Protein AF-A0A2G9RPP9-F1 (afdb_monomer)

Solvent-accessible surface area (backbone atoms only — not comparable to full-atom values): 13975 Å² total; per-residue (Å²): 143,86,82,83,81,74,68,82,77,69,79,74,53,67,64,57,58,38,54,52,50,48,55,51,48,52,46,37,65,75,67,43,92,86,51,67,52,74,66,56,57,47,54,47,50,52,40,49,52,51,48,48,50,53,70,72,64,44,96,54,86,59,94,67,88,70,58,70,68,59,55,48,53,52,52,54,48,52,53,48,52,45,52,54,48,53,56,52,64,70,54,57,93,82,59,55,71,67,58,52,52,56,49,66,78,47,66,71,66,86,25,70,67,61,54,48,52,51,52,52,52,47,55,67,68,61,38,55,72,56,50,51,56,47,48,43,72,71,35,68,70,54,35,54,54,52,49,51,54,52,24,50,50,26,49,74,69,66,39,43,72,61,17,48,52,48,47,52,54,52,52,53,48,52,66,73,45,51,81,71,47,69,82,41,68,77,62,40,53,56,53,50,52,52,50,55,51,49,51,54,52,44,48,54,40,40,68,79,48,83,67,96,69,61,66,72,59,51,50,55,44,44,75,76,40,37,70,58,44,54,37,61,74,66,67,64,76,130

Nearest PDB structures (foldseek):
  8rg0-assembly1_5  TM=5.282E-01  e=1.589E-22  Homo sapiens
  1yxr-assembly1_A  TM=6.426E-01  e=2.373E+00  Homo sapiens
  4apo-assembly2_B  TM=6.591E-01  e=4.573E+00  Homo sapiens

InterPro domains:
  IPR019382 Translation initiation factor 3 complex subunit L [PF10255] (40-134)
  IPR019382 Translation initiation factor 3 complex subunit L [PTHR13242] (9-134)

pLDDT: mean 70.63, std 13.52, range [33.12, 87.69]

Radius of gyration: 29.46 Å; Cα contacts (8 Å, |Δi|>4): 114; chains: 1; bounding box: 76×68×64 Å

Sequence (238 aa):
MTNMVYLPALCNDAVFLILYKELYFRHIYAKVSGGPTLEQRFESYYNYCNLFNYILNADGPAPLELPNQWLWDIIDEFIYQFQSFSQYRCKTAKKSEEEIEFLRTNPKIWNVHSVLNVLHSLVDKSNINRQLESMYSRVPECQVTTYYYVGFAYLMMRRYQDAIRVFANILLYIQRTKSMFQRTTYKYEMINKQNEQMHGLLAIALTMYPMRIDESIHTQLREKYGDKMLRMQKGKRE

Secondary structure (DSSP, 8-state):
--SSSSGGGSTT-HHHHHHHHHHHHHHHHHH-TT---HHHHHHHHHHHHHHHHHHHS-SSS-S----HHHHHHHHHHHHHHHHHHHHHHH-GGG--HHHHHHHHH-TTTT-HHHHHHHHHHHHHHHTHHHHHHHHHHH-HHHHHHHHHHHHHHHHHTT-HHHHHHHHHHHHHHHHHHHHHHTT-HHHHHHHHHHHHHHHHHHHHHHHHS-----HHHHHHHHHHHHHHHHHHHTT---

Mean predicted aligned error: 17.77 Å

Structure (mmCIF, N/CA/C/O backbone):
data_AF-A0A2G9RPP9-F1
#
_entry.id   AF-A0A2G9RPP9-F1
#
loop_
_atom_site.group_PDB
_atom_site.id
_atom_site.type_symbol
_atom_site.label_atom_id
_atom_site.label_alt_id
_atom_site.label_comp_id
_atom_site.label_asym_id
_atom_site.label_entity_id
_atom_site.label_seq_id
_atom_site.pdbx_PDB_ins_code
_atom_site.Cartn_x
_atom_site.Cartn_y
_atom_site.Cartn_z
_atom_site.occupancy
_atom_site.B_iso_or_equiv
_atom_site.auth_seq_id
_atom_site.auth_comp_id
_atom_site.auth_asym_id
_atom_site.auth_atom_id
_atom_site.pdbx_PDB_model_num
ATOM 1 N N . MET A 1 1 ? -13.203 43.225 6.953 1.00 37.22 1 MET A N 1
ATOM 2 C CA . MET A 1 1 ? -14.586 42.896 6.551 1.00 37.22 1 MET A CA 1
ATOM 3 C C . MET A 1 1 ? -14.552 42.370 5.112 1.00 37.22 1 MET A C 1
ATOM 5 O O . MET A 1 1 ? -15.075 43.016 4.220 1.00 37.22 1 MET A O 1
ATOM 9 N N . THR A 1 2 ? -13.861 41.242 4.868 1.00 36.66 2 THR A N 1
ATOM 10 C CA . THR A 1 2 ? -13.609 40.767 3.485 1.00 36.66 2 THR A CA 1
ATOM 11 C C . THR A 1 2 ? -13.346 39.257 3.356 1.00 36.66 2 THR A C 1
ATOM 13 O O . THR A 1 2 ? -12.743 38.843 2.381 1.00 36.66 2 THR A O 1
ATOM 16 N N . ASN A 1 3 ? -13.786 38.415 4.302 1.00 34.66 3 ASN A N 1
ATOM 17 C CA . ASN A 1 3 ? -13.557 36.955 4.231 1.00 34.66 3 ASN A CA 1
ATOM 18 C C . ASN A 1 3 ? -14.821 36.095 4.440 1.00 34.66 3 ASN A C 1
ATOM 20 O O . ASN A 1 3 ? -14.715 34.914 4.742 1.00 34.66 3 ASN A O 1
ATOM 24 N N . MET A 1 4 ? -16.026 36.650 4.267 1.00 38.38 4 MET A N 1
ATOM 25 C CA . MET A 1 4 ? -17.288 35.921 4.504 1.00 38.38 4 MET A CA 1
ATOM 26 C C . MET A 1 4 ? -18.110 35.609 3.242 1.00 38.38 4 MET A C 1
ATOM 28 O O . MET A 1 4 ? -19.292 35.312 3.351 1.00 38.38 4 MET A O 1
ATOM 32 N N . VAL A 1 5 ? -17.514 35.639 2.043 1.00 42.09 5 VAL A N 1
ATOM 33 C CA . VAL A 1 5 ? -18.271 35.422 0.786 1.00 42.09 5 VAL A CA 1
ATOM 34 C C . VAL A 1 5 ? -18.002 34.058 0.121 1.00 42.09 5 VAL A C 1
ATOM 36 O O . VAL A 1 5 ? -18.767 33.649 -0.741 1.00 42.09 5 VAL A O 1
ATOM 39 N N . TYR A 1 6 ? -17.010 33.276 0.568 1.00 36.34 6 TYR A N 1
ATOM 40 C CA . TYR A 1 6 ? -16.708 31.953 -0.024 1.00 36.34 6 TYR A CA 1
ATOM 41 C C . TYR A 1 6 ? -17.261 30.740 0.744 1.00 36.34 6 TYR A C 1
ATOM 43 O O . TYR A 1 6 ? -17.056 29.602 0.337 1.00 36.34 6 TYR A O 1
ATOM 51 N N . LEU A 1 7 ? -17.996 30.958 1.835 1.00 36.28 7 LEU A N 1
ATOM 52 C CA . LEU A 1 7 ? -18.586 29.884 2.640 1.00 36.28 7 LEU A CA 1
ATOM 53 C C . LEU A 1 7 ? -19.855 29.189 2.089 1.00 36.28 7 LEU A C 1
ATOM 55 O O . LEU A 1 7 ? -20.115 28.088 2.567 1.00 36.28 7 LEU A O 1
ATOM 59 N N . PRO A 1 8 ? -20.629 29.689 1.096 1.00 33.12 8 PRO A N 1
ATOM 60 C CA . PRO A 1 8 ? -21.837 28.969 0.669 1.00 33.12 8 PRO A CA 1
ATOM 61 C C . PRO A 1 8 ? -21.588 27.782 -0.280 1.00 33.12 8 PRO A C 1
ATOM 63 O O . PRO A 1 8 ? -22.523 27.042 -0.567 1.00 33.12 8 PRO A O 1
ATOM 66 N N . ALA A 1 9 ? -20.359 27.578 -0.777 1.00 38.16 9 ALA A N 1
ATOM 67 C CA . ALA A 1 9 ? -20.032 26.489 -1.713 1.00 38.16 9 ALA A CA 1
ATOM 68 C C . ALA A 1 9 ? -19.402 25.248 -1.045 1.00 38.16 9 ALA A C 1
ATOM 70 O O . ALA A 1 9 ? -19.272 24.211 -1.686 1.00 38.16 9 ALA A O 1
ATOM 71 N N . LEU A 1 10 ? -19.050 25.324 0.245 1.00 41.97 10 LEU A N 1
ATOM 72 C CA . LEU A 1 10 ? -18.506 24.200 1.027 1.00 41.97 10 LEU A CA 1
ATOM 73 C C . LEU A 1 10 ? -19.589 23.237 1.559 1.00 41.97 10 LEU A C 1
ATOM 75 O O . LEU A 1 10 ? -19.281 22.262 2.240 1.00 41.97 10 LEU A O 1
ATOM 79 N N . CYS A 1 11 ? -20.865 23.496 1.264 1.00 36.69 11 CYS A N 1
ATOM 80 C CA . CYS A 1 11 ? -22.013 22.835 1.888 1.00 36.69 11 CYS A CA 1
ATOM 81 C C . CYS A 1 11 ? -22.480 21.524 1.223 1.00 36.69 11 CYS A C 1
ATOM 83 O O . CYS A 1 11 ? -23.651 21.188 1.360 1.00 36.69 11 CYS A O 1
ATOM 85 N N . ASN A 1 12 ? -21.622 20.759 0.535 1.00 45.88 12 ASN A N 1
ATOM 86 C CA . ASN A 1 12 ? -22.059 19.461 -0.017 1.00 45.88 12 ASN A CA 1
ATOM 87 C C . ASN A 1 12 ? -21.014 18.337 -0.036 1.00 45.88 12 ASN A C 1
ATOM 89 O O . ASN A 1 12 ? -21.229 17.308 -0.676 1.00 45.88 12 ASN A O 1
ATOM 93 N N . ASP A 1 13 ? -19.888 18.494 0.659 1.00 62.19 13 ASP A N 1
ATOM 94 C CA . ASP A 1 13 ? -18.803 17.524 0.551 1.00 62.19 13 ASP A CA 1
ATOM 95 C C . ASP A 1 13 ? -18.956 16.411 1.598 1.00 62.19 13 ASP A C 1
ATOM 97 O O . ASP A 1 13 ? -18.433 16.477 2.713 1.00 62.19 13 ASP A O 1
ATOM 101 N N . ALA A 1 14 ? -19.732 15.377 1.256 1.00 67.25 14 ALA A N 1
ATOM 102 C CA . ALA A 1 14 ? -19.915 14.184 2.088 1.00 67.25 14 ALA A CA 1
ATOM 103 C C . ALA A 1 14 ? -18.568 13.588 2.549 1.00 67.25 14 ALA A C 1
ATOM 105 O O . ALA A 1 14 ? -18.459 13.078 3.662 1.00 67.25 14 ALA A O 1
ATOM 106 N N . VAL A 1 15 ? -17.522 13.739 1.733 1.00 69.94 15 VAL A N 1
ATOM 107 C CA . VAL A 1 15 ? -16.139 13.363 2.045 1.00 69.94 15 VAL A CA 1
ATOM 108 C C . VAL A 1 15 ? -15.584 14.139 3.233 1.00 69.94 15 VAL A C 1
ATOM 110 O O . VAL A 1 15 ? -14.998 13.541 4.135 1.00 69.94 15 VAL A O 1
ATOM 113 N N . PHE A 1 16 ? -15.762 15.462 3.254 1.00 72.56 16 PHE A N 1
ATOM 114 C CA . PHE A 1 16 ? -15.257 16.308 4.333 1.00 72.56 16 PHE A CA 1
ATOM 115 C C . PHE A 1 16 ? -15.851 15.884 5.676 1.00 72.56 16 PHE A C 1
ATOM 117 O O . PHE A 1 16 ? -15.125 15.746 6.658 1.00 72.56 16 PHE A O 1
ATOM 124 N N . LEU A 1 17 ? -17.157 15.604 5.708 1.00 76.69 17 LEU A N 1
ATOM 125 C CA . LEU A 1 17 ? -17.829 15.118 6.914 1.00 76.69 17 LEU A CA 1
ATOM 126 C C . LEU A 1 17 ? -17.304 13.746 7.356 1.00 76.69 17 LEU A C 1
ATOM 128 O O . LEU A 1 17 ? -17.138 13.527 8.555 1.00 76.69 17 LEU A O 1
ATOM 132 N N . ILE A 1 18 ? -17.012 12.844 6.415 1.00 79.88 18 ILE A N 1
ATOM 133 C CA . ILE A 1 18 ? -16.446 11.522 6.717 1.00 79.88 18 ILE A CA 1
ATOM 134 C C . ILE A 1 18 ? -15.036 11.651 7.315 1.00 79.88 18 ILE A C 1
ATOM 136 O O . ILE A 1 18 ? -14.746 11.034 8.342 1.00 79.88 18 ILE A O 1
ATOM 140 N N . LEU A 1 19 ? -14.167 12.472 6.716 1.00 78.12 19 LEU A N 1
ATOM 141 C CA . LEU A 1 19 ? -12.801 12.701 7.206 1.00 78.12 19 LEU A CA 1
ATOM 142 C C . LEU A 1 19 ? -12.794 13.441 8.549 1.00 78.12 19 LEU A C 1
ATOM 144 O O . LEU A 1 19 ? -12.030 13.100 9.448 1.00 78.12 19 LEU A O 1
ATOM 148 N N . TYR A 1 20 ? -13.686 14.416 8.723 1.00 79.88 20 TYR A N 1
ATOM 149 C CA . TYR A 1 20 ? -13.859 15.113 9.994 1.00 79.88 20 TYR A CA 1
ATOM 150 C C . TYR A 1 20 ? -14.281 14.151 11.113 1.00 79.88 20 TYR A C 1
ATOM 152 O O . TYR A 1 20 ? -13.705 14.167 12.202 1.00 79.88 20 TYR A O 1
ATOM 160 N N . LYS A 1 21 ? -15.255 13.275 10.835 1.00 81.75 21 LYS A N 1
ATOM 161 C CA . LYS A 1 21 ? -15.686 12.234 11.775 1.00 81.75 21 LYS A CA 1
ATOM 162 C C . LYS A 1 21 ? -14.568 11.237 12.081 1.00 81.75 21 LYS A C 1
ATOM 164 O O . LYS A 1 21 ? -14.443 10.818 13.226 1.00 81.75 21 LYS A O 1
ATOM 169 N N . GLU A 1 22 ? -13.736 10.888 11.102 1.00 85.44 22 GLU A N 1
ATOM 170 C CA . GLU A 1 22 ? -12.579 10.007 11.309 1.00 85.44 22 GLU A CA 1
ATOM 171 C C . GLU A 1 22 ? -11.602 10.611 12.326 1.00 85.44 22 GLU A C 1
ATOM 173 O O . GLU A 1 22 ? -11.302 9.974 13.337 1.00 85.44 22 GLU A O 1
ATOM 178 N N . LEU A 1 23 ? -11.214 11.876 12.135 1.00 81.00 23 LEU A N 1
ATOM 179 C CA . LEU A 1 23 ? -10.337 12.594 13.065 1.00 81.00 23 LEU A CA 1
ATOM 180 C C . LEU A 1 23 ? -10.960 12.741 14.460 1.00 81.00 23 LEU A C 1
ATOM 182 O O . LEU A 1 23 ? -10.263 12.630 15.472 1.00 81.00 23 LEU A O 1
ATOM 186 N N . TYR A 1 24 ? -12.275 12.966 14.525 1.00 84.88 24 TYR A N 1
ATOM 187 C CA . TYR A 1 24 ? -13.022 13.017 15.781 1.00 84.88 24 TYR A CA 1
ATOM 188 C C . TYR A 1 24 ? -12.954 11.685 16.542 1.00 84.88 24 TYR A C 1
ATOM 190 O O . TYR A 1 24 ? -12.605 11.671 17.725 1.00 84.88 24 TYR A O 1
ATOM 198 N N . PHE A 1 25 ? -13.219 10.556 15.877 1.00 84.50 25 PHE A N 1
ATOM 199 C CA . PHE A 1 25 ? -13.132 9.244 16.521 1.00 84.50 25 PHE A CA 1
ATOM 200 C C . PHE A 1 25 ? -11.697 8.892 16.906 1.00 84.50 25 PHE A C 1
ATOM 202 O O . PHE A 1 25 ? -11.474 8.441 18.029 1.00 84.50 25 PHE A O 1
ATOM 209 N N . ARG A 1 26 ? -10.714 9.190 16.051 1.00 83.88 26 ARG A N 1
ATOM 210 C CA . ARG A 1 26 ? -9.288 9.026 16.369 1.00 83.88 26 ARG A CA 1
ATOM 211 C C . ARG A 1 26 ? -8.909 9.771 17.652 1.00 83.88 26 ARG A C 1
ATOM 213 O O . ARG A 1 26 ? -8.238 9.225 18.526 1.00 83.88 26 ARG A O 1
ATOM 220 N N . HIS A 1 27 ? -9.393 11.004 17.817 1.00 82.19 27 HIS A N 1
ATOM 221 C CA . HIS A 1 27 ? -9.183 11.765 19.047 1.00 82.19 27 HIS A CA 1
ATOM 222 C C . HIS A 1 27 ? -9.803 11.077 20.271 1.00 82.19 27 HIS A C 1
ATOM 224 O O . HIS A 1 27 ? -9.147 10.991 21.309 1.00 82.19 27 HIS A O 1
ATOM 230 N N . ILE A 1 28 ? -11.029 10.555 20.156 1.00 83.19 28 ILE A N 1
ATOM 231 C CA . ILE A 1 28 ? -11.685 9.833 21.254 1.00 83.19 28 ILE A CA 1
ATOM 232 C C . ILE A 1 28 ? -10.856 8.620 21.680 1.00 83.19 28 ILE A C 1
ATOM 234 O O . ILE A 1 28 ? -10.573 8.458 22.867 1.00 83.19 28 ILE A O 1
ATOM 238 N N . TYR A 1 29 ? -10.440 7.792 20.720 1.00 81.44 29 TYR A N 1
ATOM 239 C CA . TYR A 1 29 ? -9.650 6.591 20.993 1.00 81.44 29 TYR A CA 1
ATOM 240 C C . TYR A 1 29 ? -8.285 6.918 21.620 1.00 81.44 29 TYR A C 1
ATOM 242 O O . TYR A 1 29 ? -7.827 6.177 22.488 1.00 81.44 29 TYR A O 1
ATOM 250 N N . ALA A 1 30 ? -7.663 8.038 21.236 1.00 80.88 30 ALA A N 1
ATOM 251 C CA . ALA A 1 30 ? -6.344 8.428 21.727 1.00 80.88 30 ALA A CA 1
ATOM 252 C C . ALA A 1 30 ? -6.351 9.191 23.066 1.00 80.88 30 ALA A C 1
ATOM 254 O O . ALA A 1 30 ? -5.382 9.099 23.822 1.00 80.88 30 ALA A O 1
ATOM 255 N N . LYS A 1 31 ? -7.378 10.007 23.345 1.00 78.56 31 LYS A N 1
ATOM 256 C CA . LYS A 1 31 ? -7.320 11.039 24.404 1.00 78.56 31 LYS A CA 1
ATOM 257 C C . LYS A 1 31 ? -8.366 10.904 25.507 1.00 78.56 31 LYS A C 1
ATOM 259 O O . LYS A 1 31 ? -8.199 11.536 26.548 1.00 78.56 31 LYS A O 1
ATOM 264 N N . VAL A 1 32 ? -9.423 10.112 25.321 1.00 80.75 32 VAL A 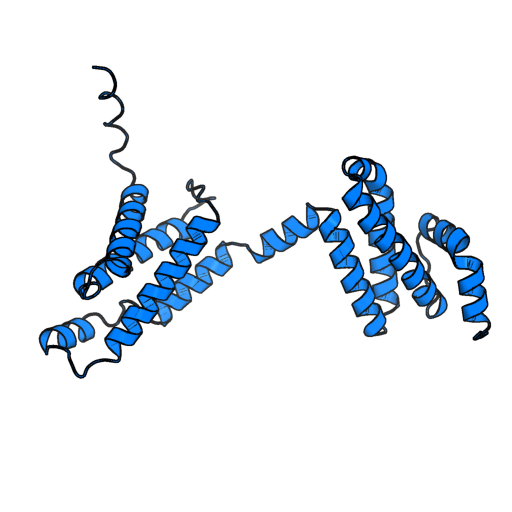N 1
ATOM 265 C CA . VAL A 1 32 ? -10.487 9.989 26.328 1.00 80.75 32 VAL A CA 1
ATOM 266 C C . VAL A 1 32 ? -10.126 8.919 27.358 1.00 80.75 32 VAL A C 1
ATOM 268 O O . VAL A 1 32 ? -10.039 7.727 27.055 1.00 80.75 32 VAL A O 1
ATOM 271 N N . SER A 1 33 ? -9.935 9.346 28.607 1.00 57.31 33 SER A N 1
ATOM 272 C CA . SER A 1 33 ? -9.715 8.479 29.766 1.00 57.31 33 SER A CA 1
ATOM 273 C C . SER A 1 33 ? -10.964 7.631 30.040 1.00 57.31 33 SER A C 1
ATOM 275 O O . SER A 1 33 ? -11.951 8.113 30.582 1.00 57.31 33 SER A O 1
ATOM 277 N N . GLY A 1 34 ? -10.917 6.359 29.635 1.00 69.50 34 GLY A N 1
ATOM 278 C CA . GLY A 1 34 ? -12.050 5.420 29.686 1.00 69.50 34 GLY A CA 1
ATOM 279 C C . GLY A 1 34 ? -12.353 4.753 28.340 1.00 69.50 34 GLY A C 1
ATOM 280 O O . GLY A 1 34 ? -13.020 3.719 28.305 1.00 69.50 34 GLY A O 1
ATOM 281 N N . GLY A 1 35 ? -11.787 5.279 27.250 1.00 76.25 35 GLY A N 1
ATOM 282 C CA . GLY A 1 35 ? -12.007 4.784 25.895 1.00 76.25 35 GLY A CA 1
ATOM 283 C C . GLY A 1 35 ? -13.384 5.157 25.324 1.00 76.25 35 GLY A C 1
ATOM 284 O O . GLY A 1 35 ? -14.196 5.790 25.998 1.00 76.25 35 GLY A O 1
ATOM 285 N N . PRO A 1 36 ? -13.654 4.782 24.064 1.00 82.31 36 PRO A N 1
ATOM 286 C CA . PRO A 1 36 ? -14.899 5.119 23.380 1.00 82.31 36 PRO A CA 1
ATOM 287 C C . PRO A 1 36 ? -16.079 4.288 23.890 1.00 82.31 36 PRO A C 1
ATOM 289 O O . PRO A 1 36 ? -15.937 3.081 24.150 1.00 82.31 36 PRO A O 1
ATOM 292 N N . THR A 1 37 ? -17.249 4.927 23.954 1.00 83.69 37 THR A N 1
ATOM 293 C CA . THR A 1 37 ? -18.528 4.282 24.288 1.00 83.69 37 THR A CA 1
ATOM 294 C C . THR A 1 37 ? -18.954 3.292 23.201 1.00 83.69 37 THR A C 1
ATOM 296 O O . THR A 1 37 ? -18.456 3.326 22.074 1.00 83.69 37 THR A O 1
ATOM 299 N N . LEU A 1 38 ? -19.885 2.388 23.522 1.00 78.19 38 LEU A N 1
ATOM 300 C CA . LEU A 1 38 ? -20.383 1.399 22.559 1.00 78.19 38 LEU A CA 1
ATOM 301 C C . LEU A 1 38 ? -20.968 2.066 21.305 1.00 78.19 38 LEU A C 1
ATOM 303 O O . LEU A 1 38 ? -20.647 1.663 20.194 1.00 78.19 38 LEU A O 1
ATOM 307 N N . GLU A 1 39 ? -21.744 3.130 21.485 1.00 83.19 39 GLU A N 1
ATOM 308 C CA . GLU A 1 39 ? -22.340 3.907 20.395 1.00 83.19 39 GLU A CA 1
ATOM 309 C C . GLU A 1 39 ? -21.275 4.584 19.517 1.00 83.19 39 GLU A C 1
ATOM 311 O O . GLU A 1 39 ? -21.313 4.471 18.293 1.00 83.19 39 GLU A O 1
ATOM 316 N N . GLN A 1 40 ? -20.239 5.177 20.122 1.00 84.31 40 GLN A N 1
ATOM 317 C CA . GLN A 1 40 ? -19.122 5.777 19.379 1.00 84.31 40 GLN A CA 1
ATOM 318 C C . GLN A 1 40 ? -18.353 4.749 18.541 1.00 84.31 40 GLN A C 1
ATOM 320 O O . GLN A 1 40 ? -17.916 5.062 17.437 1.00 84.31 40 GLN A O 1
ATOM 325 N N . ARG A 1 41 ? -18.211 3.510 19.031 1.00 82.94 41 ARG A N 1
ATOM 326 C CA . ARG A 1 41 ? -17.560 2.409 18.292 1.00 82.94 41 ARG A CA 1
ATOM 327 C C . ARG A 1 41 ? -18.370 1.954 17.077 1.00 82.94 41 ARG A C 1
ATOM 329 O O . ARG A 1 41 ? -17.804 1.396 16.136 1.00 82.94 41 ARG A O 1
ATOM 336 N N . PHE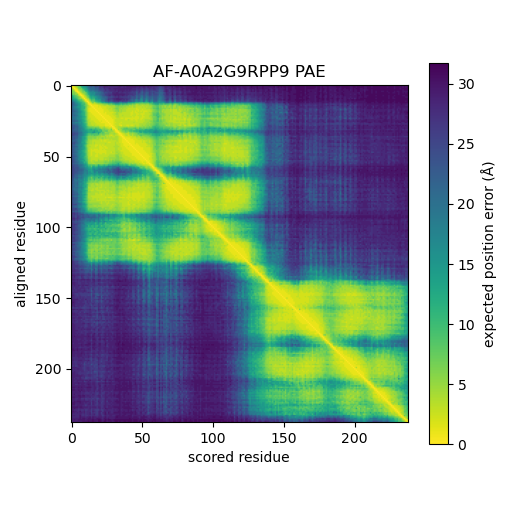 A 1 42 ? -19.687 2.132 17.120 1.00 83.19 42 PHE A N 1
ATOM 337 C CA . PHE A 1 42 ? -20.591 1.796 16.022 1.00 83.19 42 PHE A CA 1
ATOM 338 C C . PHE A 1 42 ? -20.581 2.911 14.980 1.00 83.19 42 PHE A C 1
ATOM 340 O O . PHE A 1 42 ? -20.375 2.643 13.798 1.00 83.19 42 PHE A O 1
ATOM 347 N N . GLU A 1 43 ? -20.727 4.158 15.424 1.00 85.88 43 GLU A N 1
ATOM 348 C CA . GLU A 1 43 ? -20.632 5.330 14.554 1.00 85.88 43 GLU A CA 1
ATOM 349 C C . GLU A 1 43 ? -19.272 5.401 13.846 1.00 85.88 43 GLU A C 1
ATOM 351 O O . GLU A 1 43 ? -19.217 5.684 12.647 1.00 85.88 43 GLU A O 1
ATOM 356 N N . SER A 1 44 ? -18.176 5.058 14.537 1.00 87.69 44 SER A N 1
ATOM 357 C CA . SER A 1 44 ? -16.855 4.994 13.908 1.00 87.69 44 SER A CA 1
ATOM 358 C C . SER A 1 44 ? -16.789 3.916 12.823 1.00 87.69 44 SER A C 1
ATOM 360 O O . SER A 1 44 ? -16.308 4.189 11.723 1.00 87.69 44 SER A O 1
ATOM 362 N N . TYR A 1 45 ? -17.350 2.726 13.068 1.00 86.94 45 TYR A N 1
ATOM 363 C CA . TYR A 1 45 ? -17.430 1.651 12.072 1.00 86.94 45 TYR A CA 1
ATOM 364 C C . TYR A 1 45 ? -18.217 2.065 10.826 1.00 86.94 45 TYR A C 1
ATOM 366 O O . TYR A 1 45 ? -17.753 1.848 9.704 1.00 86.94 45 TYR A O 1
ATOM 374 N N . TYR A 1 46 ? -19.388 2.683 10.999 1.00 86.00 46 TYR A N 1
ATOM 375 C CA . TYR A 1 46 ? -20.181 3.177 9.872 1.00 86.00 46 TYR A CA 1
ATOM 376 C C . TYR A 1 46 ? -19.454 4.285 9.113 1.00 86.00 46 TYR A C 1
ATOM 378 O O . TYR A 1 46 ? -19.489 4.306 7.882 1.00 86.00 46 TYR A O 1
ATOM 386 N N . ASN A 1 47 ? -18.735 5.159 9.819 1.00 86.69 47 ASN A N 1
ATOM 387 C CA . ASN A 1 47 ? -17.911 6.179 9.186 1.00 86.69 47 ASN A CA 1
ATOM 388 C C . ASN A 1 47 ? -16.810 5.565 8.307 1.00 86.69 47 ASN A C 1
ATOM 390 O O . ASN A 1 47 ? -16.645 5.986 7.163 1.00 86.69 47 ASN A O 1
ATOM 394 N N . TYR A 1 48 ? -16.119 4.524 8.786 1.00 84.44 48 TYR A N 1
ATOM 395 C CA . TYR A 1 48 ? -15.148 3.780 7.977 1.00 84.44 48 TYR A CA 1
ATOM 396 C C . TYR A 1 48 ? -15.799 3.056 6.799 1.00 84.44 48 TYR A C 1
ATOM 398 O O . TYR A 1 48 ? -15.259 3.093 5.699 1.00 84.44 48 TYR A O 1
ATOM 406 N N . CYS A 1 49 ? -16.974 2.449 6.978 1.00 83.19 49 CYS A N 1
ATOM 407 C CA . CYS A 1 49 ? -17.706 1.839 5.866 1.00 83.19 49 CYS A CA 1
ATOM 408 C C . CYS A 1 49 ? -18.034 2.873 4.782 1.00 83.19 49 CYS A C 1
ATOM 410 O O . CYS A 1 49 ? -17.859 2.590 3.601 1.00 83.19 49 CYS A O 1
ATOM 412 N N . ASN A 1 50 ? -18.456 4.078 5.168 1.00 82.38 50 ASN A N 1
ATOM 413 C CA . ASN A 1 50 ? -18.719 5.169 4.231 1.00 82.38 50 ASN A CA 1
ATOM 414 C C . ASN A 1 50 ? -17.436 5.647 3.542 1.00 82.38 50 ASN A C 1
ATOM 416 O O . ASN A 1 50 ? -17.434 5.814 2.324 1.00 82.38 50 ASN A O 1
ATOM 420 N N . LEU A 1 51 ? -16.340 5.802 4.292 1.00 81.06 51 LEU A N 1
ATOM 421 C CA . LEU A 1 51 ? -15.033 6.178 3.752 1.00 81.06 51 LEU A CA 1
ATOM 422 C C . LEU A 1 51 ? -14.534 5.156 2.728 1.00 81.06 51 LEU A C 1
ATOM 424 O O . LEU A 1 51 ? -14.175 5.516 1.610 1.00 81.06 51 LEU A O 1
ATOM 428 N N . PHE A 1 52 ? -14.548 3.872 3.081 1.00 78.00 52 PHE A N 1
ATOM 429 C CA . PHE A 1 52 ? -14.078 2.814 2.199 1.00 78.00 52 PHE A CA 1
ATOM 430 C C . PHE A 1 52 ? -15.020 2.588 1.025 1.00 78.00 52 PHE A C 1
ATOM 432 O O . PHE A 1 52 ? -14.528 2.407 -0.077 1.00 78.00 52 PHE A O 1
ATOM 439 N N . ASN A 1 53 ? -16.341 2.680 1.189 1.00 78.38 53 ASN A N 1
ATOM 440 C CA . ASN A 1 53 ? -17.262 2.646 0.049 1.00 78.38 53 ASN A CA 1
ATOM 441 C C . ASN A 1 53 ? -17.027 3.821 -0.903 1.00 78.38 53 ASN A C 1
ATOM 443 O O . ASN A 1 53 ? -17.112 3.636 -2.112 1.00 78.38 53 ASN A O 1
ATOM 447 N N . TYR A 1 54 ? -16.698 5.005 -0.385 1.00 72.88 54 TYR A N 1
ATOM 448 C CA . TYR A 1 54 ? -16.354 6.157 -1.214 1.00 72.88 54 TYR A CA 1
ATOM 449 C C . TYR A 1 54 ? -15.040 5.931 -1.984 1.00 72.88 54 TYR A C 1
ATOM 451 O O . TYR A 1 54 ? -14.983 6.149 -3.191 1.00 72.88 54 TYR A O 1
ATOM 459 N N . ILE A 1 55 ? -13.998 5.427 -1.314 1.00 67.81 55 ILE A N 1
ATOM 460 C CA . ILE A 1 55 ? -12.694 5.121 -1.932 1.00 67.81 55 ILE A CA 1
ATOM 461 C C . ILE A 1 55 ? -12.808 3.961 -2.936 1.00 67.81 55 ILE A C 1
ATOM 463 O O . ILE A 1 55 ? -12.208 3.992 -4.010 1.00 67.81 55 ILE A O 1
ATOM 467 N N . LEU A 1 56 ? -13.575 2.924 -2.593 1.00 67.06 56 LEU A N 1
ATOM 468 C CA . LEU A 1 56 ? -13.686 1.686 -3.358 1.00 67.06 56 LEU A CA 1
ATOM 469 C C . LEU A 1 56 ? -14.751 1.742 -4.459 1.00 67.06 56 LEU A C 1
ATOM 471 O O . LEU A 1 56 ? -14.657 0.926 -5.362 1.00 67.06 56 LEU A O 1
ATOM 475 N N . ASN A 1 57 ? -15.719 2.660 -4.465 1.00 66.69 57 ASN A N 1
ATOM 476 C CA . ASN A 1 57 ? -16.726 2.755 -5.541 1.00 66.69 57 ASN A CA 1
ATO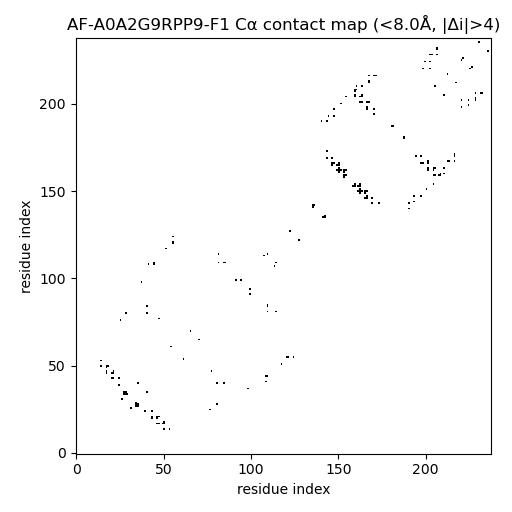M 477 C C . ASN A 1 57 ? -16.537 3.968 -6.464 1.00 66.69 57 ASN A C 1
ATOM 479 O O . ASN A 1 57 ? -17.402 4.241 -7.288 1.00 66.69 57 ASN A O 1
ATOM 483 N N . ALA A 1 58 ? -15.423 4.696 -6.360 1.00 61.50 58 ALA A N 1
ATOM 484 C CA . ALA A 1 58 ? -15.118 5.760 -7.311 1.00 61.50 58 ALA A CA 1
ATOM 485 C C . ALA A 1 58 ? -14.882 5.182 -8.728 1.00 61.50 58 ALA A C 1
ATOM 487 O O . ALA A 1 58 ? -14.002 4.337 -8.915 1.00 61.50 58 ALA A O 1
ATOM 488 N N . ASP A 1 59 ? -15.640 5.663 -9.725 1.00 46.56 59 ASP A N 1
ATOM 489 C CA . ASP A 1 59 ? -15.566 5.281 -11.156 1.00 46.56 59 ASP A CA 1
ATOM 490 C C . ASP A 1 59 ? -14.307 5.818 -11.888 1.00 46.56 59 ASP A C 1
ATOM 492 O O . ASP A 1 59 ? -14.171 5.724 -13.108 1.00 46.56 59 ASP A O 1
ATOM 496 N N . GLY A 1 60 ? -13.349 6.373 -11.144 1.00 51.41 60 GLY A N 1
ATOM 497 C CA . GLY A 1 60 ? -12.066 6.900 -11.612 1.00 51.41 60 GLY A CA 1
ATOM 498 C C . GLY A 1 60 ? -11.100 7.079 -10.434 1.00 51.41 60 GLY A C 1
ATOM 499 O O . GLY A 1 60 ? -11.496 6.799 -9.299 1.00 51.41 60 GLY A O 1
ATOM 500 N N . PRO A 1 61 ? -9.839 7.522 -10.645 1.00 47.69 61 PRO A N 1
ATOM 501 C CA . PRO A 1 61 ? -8.986 7.928 -9.529 1.00 47.69 61 PRO A CA 1
ATOM 502 C C . PRO A 1 61 ? -9.773 8.946 -8.707 1.00 47.69 61 PRO A C 1
ATOM 504 O O . PRO A 1 61 ? -10.186 9.978 -9.238 1.00 47.69 61 PRO A O 1
ATOM 507 N N . ALA A 1 62 ? -10.080 8.595 -7.456 1.00 48.38 62 ALA A N 1
ATOM 508 C CA . ALA A 1 62 ? -10.901 9.437 -6.605 1.00 48.38 62 ALA A CA 1
ATOM 509 C C . ALA A 1 62 ? -10.302 10.855 -6.599 1.00 48.38 62 ALA A C 1
ATOM 511 O O . ALA A 1 62 ? -9.080 10.977 -6.513 1.00 48.38 62 ALA A O 1
ATOM 512 N N . PRO A 1 63 ? -11.114 11.927 -6.638 1.00 46.47 63 PRO A N 1
ATOM 513 C CA . PRO A 1 63 ? -10.614 13.305 -6.565 1.00 46.47 63 PRO A CA 1
ATOM 514 C C . PRO A 1 63 ? -9.923 13.634 -5.222 1.00 46.47 63 PRO A C 1
ATOM 516 O O . PRO A 1 63 ? -9.550 14.776 -4.976 1.00 46.47 63 PRO A O 1
ATOM 519 N N . LEU A 1 64 ? -9.749 12.638 -4.347 1.00 53.06 64 LEU A N 1
ATOM 520 C CA . LEU A 1 64 ? -8.918 12.701 -3.160 1.00 53.06 64 LEU A CA 1
ATOM 521 C C . LEU A 1 64 ? -7.466 12.356 -3.498 1.00 53.06 64 LEU A C 1
ATOM 523 O O . LEU A 1 64 ? -7.069 11.190 -3.498 1.00 53.06 64 LEU A O 1
ATOM 527 N N . GLU A 1 65 ? -6.643 13.382 -3.669 1.00 50.41 65 GLU A N 1
ATOM 528 C CA . GLU A 1 65 ? -5.195 13.247 -3.523 1.00 50.41 65 GLU A CA 1
ATOM 529 C C . GLU A 1 65 ? -4.834 13.276 -2.028 1.00 50.41 65 GLU A C 1
ATOM 531 O O . GLU A 1 65 ? -4.422 14.299 -1.481 1.00 50.41 65 GLU A O 1
ATOM 536 N N . LEU A 1 66 ? -5.034 12.153 -1.328 1.00 59.16 66 LEU A N 1
ATOM 537 C CA . LEU A 1 66 ? -4.541 12.008 0.043 1.00 59.16 66 LEU A CA 1
ATOM 538 C C . LEU A 1 66 ? -3.057 11.620 0.022 1.00 59.16 66 LEU A C 1
ATOM 540 O O . LEU A 1 66 ? -2.681 10.700 -0.709 1.00 59.16 66 LEU A O 1
ATOM 544 N N . PRO A 1 67 ? -2.200 12.252 0.844 1.00 63.78 67 PRO A N 1
ATOM 545 C CA . PRO A 1 67 ? -0.828 11.798 1.026 1.00 63.78 67 PRO A CA 1
ATOM 546 C C . PRO A 1 67 ? -0.788 10.332 1.472 1.00 63.78 67 PRO A C 1
ATOM 548 O O . PRO A 1 67 ? -1.545 9.933 2.357 1.00 63.78 67 PRO A O 1
ATOM 551 N N . ASN A 1 68 ? 0.150 9.551 0.928 1.00 61.69 68 ASN A N 1
ATOM 552 C CA . ASN A 1 68 ? 0.302 8.128 1.262 1.00 61.69 68 ASN A CA 1
ATOM 553 C C . ASN A 1 68 ? 0.380 7.872 2.774 1.00 61.69 68 ASN A C 1
ATOM 555 O O . ASN A 1 68 ? -0.235 6.933 3.263 1.00 61.69 68 ASN A O 1
ATOM 559 N N . GLN A 1 69 ? 1.095 8.719 3.522 1.00 64.94 69 GLN A N 1
ATOM 560 C CA . GLN A 1 69 ? 1.196 8.597 4.978 1.00 64.94 69 GLN A CA 1
ATOM 561 C C . GLN A 1 69 ? -0.174 8.676 5.661 1.00 64.94 69 GLN A C 1
ATOM 563 O O . GLN A 1 69 ? -0.458 7.889 6.554 1.00 64.94 69 GLN A O 1
ATOM 568 N N . TRP A 1 70 ? -1.044 9.583 5.216 1.00 68.56 70 TRP A N 1
ATOM 569 C CA . TRP A 1 70 ? -2.349 9.757 5.845 1.00 68.56 70 TRP A CA 1
ATOM 570 C C . TRP A 1 70 ? -3.276 8.568 5.566 1.00 68.56 70 TRP A C 1
ATOM 572 O O . TRP A 1 70 ? -4.038 8.164 6.441 1.00 68.56 70 TRP A O 1
ATOM 582 N N . LEU A 1 71 ? -3.161 7.951 4.385 1.00 70.06 71 LEU A N 1
ATOM 583 C CA . LEU A 1 71 ? -3.842 6.690 4.084 1.00 70.06 71 LEU A CA 1
ATOM 584 C C . LEU A 1 71 ? -3.380 5.569 5.022 1.00 70.06 71 LEU A C 1
ATOM 586 O O . LEU A 1 71 ? -4.226 4.869 5.571 1.00 70.06 71 LEU A O 1
ATOM 590 N N . TRP A 1 72 ? -2.070 5.430 5.249 1.00 75.06 72 TRP A N 1
ATOM 591 C CA . TRP A 1 72 ? -1.537 4.456 6.208 1.00 75.06 72 TRP A CA 1
ATOM 592 C C . TRP A 1 72 ? -2.069 4.698 7.619 1.00 75.06 72 TRP A C 1
ATOM 594 O O . TRP A 1 72 ? -2.576 3.763 8.230 1.00 75.06 72 TRP A O 1
ATOM 604 N N . ASP A 1 73 ? -2.075 5.948 8.086 1.00 77.25 73 ASP A N 1
ATOM 605 C CA . ASP A 1 73 ? -2.604 6.284 9.411 1.00 77.25 73 ASP A CA 1
ATOM 606 C C . ASP A 1 73 ? -4.099 5.926 9.546 1.00 77.25 73 ASP A C 1
ATOM 608 O O . ASP A 1 73 ? -4.544 5.508 10.611 1.00 77.25 73 ASP A O 1
ATOM 612 N N . ILE A 1 74 ? -4.894 6.086 8.478 1.00 80.56 74 ILE A N 1
ATOM 613 C CA . ILE A 1 74 ? -6.317 5.699 8.450 1.00 80.56 74 ILE A CA 1
ATOM 614 C C . ILE A 1 74 ? -6.475 4.174 8.545 1.00 80.56 74 ILE A C 1
ATOM 616 O O . ILE A 1 74 ? -7.372 3.696 9.243 1.00 80.56 74 ILE A O 1
ATOM 620 N N . ILE A 1 75 ? -5.626 3.407 7.854 1.00 82.50 75 ILE A N 1
ATOM 621 C CA . ILE A 1 75 ? -5.650 1.937 7.899 1.00 82.50 75 ILE A CA 1
ATOM 622 C C . ILE A 1 75 ? -5.189 1.415 9.260 1.00 82.50 75 ILE A C 1
ATOM 624 O O . ILE A 1 75 ? -5.851 0.544 9.828 1.00 82.50 75 ILE A O 1
ATOM 628 N N . ASP A 1 76 ? -4.106 1.962 9.805 1.00 82.31 76 ASP A N 1
ATOM 629 C CA . ASP A 1 76 ? -3.594 1.587 11.123 1.00 82.31 76 ASP A CA 1
ATOM 630 C C . ASP A 1 76 ? -4.629 1.878 12.213 1.00 82.31 76 ASP A C 1
ATOM 632 O O . ASP A 1 76 ? -4.905 1.019 13.055 1.00 82.31 76 ASP A O 1
ATOM 636 N N . GLU A 1 77 ? -5.278 3.044 12.153 1.00 84.88 77 GLU A N 1
ATOM 637 C CA . GLU A 1 77 ? -6.365 3.393 13.067 1.00 84.88 77 GLU A CA 1
ATOM 638 C C . GLU A 1 77 ? -7.563 2.442 12.901 1.00 84.88 77 GLU A C 1
ATOM 640 O O . GLU A 1 77 ? -8.102 1.944 13.890 1.00 84.88 77 GLU A O 1
ATOM 645 N N . PHE A 1 78 ? -7.951 2.095 11.670 1.00 86.38 78 PHE A N 1
ATOM 646 C CA . PHE A 1 78 ? -9.030 1.132 11.421 1.00 86.38 78 PHE A CA 1
ATOM 647 C C . PHE A 1 78 ? -8.738 -0.250 12.036 1.00 86.38 78 PHE A C 1
ATOM 649 O O . PHE A 1 78 ? -9.602 -0.837 12.700 1.00 86.38 78 PHE A O 1
ATOM 656 N N . ILE A 1 79 ? -7.512 -0.758 11.874 1.00 86.69 79 ILE A N 1
ATOM 657 C CA . ILE A 1 79 ? -7.071 -2.032 12.464 1.00 86.69 79 ILE A CA 1
ATOM 658 C C . ILE A 1 79 ? -7.041 -1.932 13.993 1.00 86.69 79 ILE A C 1
ATOM 660 O O . ILE A 1 79 ? -7.508 -2.845 14.686 1.00 86.69 79 ILE A O 1
ATOM 664 N N . TYR A 1 80 ? -6.547 -0.817 14.532 1.00 87.00 80 TYR A N 1
ATOM 665 C CA . TYR A 1 80 ? -6.525 -0.565 15.969 1.00 87.00 80 TYR A CA 1
ATOM 666 C C . TYR A 1 80 ? -7.936 -0.570 16.572 1.00 87.00 80 TYR A C 1
ATOM 668 O O . TYR A 1 80 ? -8.179 -1.241 17.583 1.00 87.00 80 TYR A O 1
ATOM 676 N N . GLN A 1 81 ? -8.900 0.106 15.940 1.00 85.75 81 GLN A N 1
ATOM 677 C CA . GLN A 1 81 ? -10.288 0.133 16.405 1.00 85.75 81 GLN A CA 1
ATOM 678 C C . GLN A 1 81 ? -10.948 -1.251 16.340 1.00 85.75 81 GLN A C 1
ATOM 680 O O . GLN A 1 81 ? -11.633 -1.635 17.298 1.00 85.75 81 GLN A O 1
ATOM 685 N N . PHE A 1 82 ? -10.680 -2.038 15.289 1.00 87.25 82 PHE A N 1
ATOM 686 C CA . PHE A 1 82 ? -11.113 -3.437 15.192 1.00 87.25 82 PHE A CA 1
ATOM 687 C C . PHE A 1 82 ? -10.540 -4.302 16.321 1.00 87.25 82 PHE A C 1
ATOM 689 O O . PHE A 1 82 ? -11.277 -5.050 16.976 1.00 87.25 82 PHE A O 1
ATOM 696 N N . GLN A 1 83 ? -9.235 -4.195 16.585 1.00 84.44 83 GLN A N 1
ATOM 697 C CA . GLN A 1 83 ? -8.575 -4.929 17.661 1.00 84.44 83 GLN A CA 1
ATOM 698 C C . GLN A 1 83 ? -9.146 -4.526 19.027 1.00 84.44 83 GLN A C 1
ATOM 700 O O . GLN A 1 83 ? -9.501 -5.391 19.833 1.00 84.44 83 GLN A O 1
ATOM 705 N N . SER A 1 84 ? -9.287 -3.222 19.272 1.00 85.31 84 SER A N 1
ATOM 706 C CA . SER A 1 84 ? -9.881 -2.663 20.490 1.00 85.31 84 SER A CA 1
ATOM 707 C C . SER A 1 84 ? -11.300 -3.191 20.709 1.00 85.31 84 SER A C 1
ATOM 709 O O . SER A 1 84 ? -11.647 -3.613 21.816 1.00 85.31 84 SER A O 1
ATOM 711 N N . PHE A 1 85 ? -12.120 -3.240 19.656 1.00 84.50 85 PHE A N 1
ATOM 712 C CA . PHE A 1 85 ? -13.474 -3.777 19.744 1.00 84.50 85 PHE A CA 1
ATOM 713 C C . PHE A 1 85 ? -13.506 -5.296 19.933 1.00 84.50 85 PHE A C 1
ATOM 715 O O . PHE A 1 85 ? -14.312 -5.792 20.718 1.00 84.50 85 PHE A O 1
ATOM 722 N N . SER A 1 86 ? -12.610 -6.042 19.287 1.00 84.12 86 SER A N 1
ATOM 723 C CA . SER A 1 86 ? -12.486 -7.494 19.471 1.00 84.12 86 SER A CA 1
ATOM 724 C C . SER A 1 86 ? -12.122 -7.840 20.917 1.00 84.12 86 SER A C 1
ATOM 726 O O . SER A 1 86 ? -12.760 -8.687 21.543 1.00 84.12 86 SER A O 1
ATOM 728 N N . GLN A 1 87 ? -11.163 -7.114 21.496 1.00 82.88 87 GLN A N 1
ATOM 729 C CA . GLN A 1 87 ? -10.803 -7.250 22.908 1.00 82.88 87 GLN A CA 1
ATOM 730 C C . GLN A 1 87 ? -11.956 -6.857 23.836 1.00 82.88 87 GLN A C 1
ATOM 732 O O . GLN A 1 87 ? -12.211 -7.549 24.824 1.00 82.88 87 GLN A O 1
ATOM 737 N N . TYR A 1 88 ? -12.673 -5.773 23.518 1.00 80.12 88 TYR A N 1
ATOM 738 C CA . TYR A 1 88 ? -13.870 -5.379 24.255 1.00 80.12 88 TYR A CA 1
ATOM 739 C C . TYR A 1 88 ? -14.933 -6.482 24.188 1.00 80.12 88 TYR A C 1
ATOM 741 O O . TYR A 1 88 ? -15.456 -6.870 25.229 1.00 80.12 88 TYR A O 1
ATOM 749 N N . ARG A 1 89 ? -15.221 -7.066 23.014 1.00 74.75 89 ARG A N 1
ATOM 750 C CA . ARG A 1 89 ? -16.170 -8.184 22.833 1.00 74.75 89 ARG A CA 1
ATOM 751 C C . ARG A 1 89 ? -15.819 -9.405 23.680 1.00 74.75 89 ARG A C 1
ATOM 753 O O . ARG A 1 89 ? -16.720 -9.909 24.343 1.00 74.75 89 ARG A O 1
ATOM 760 N N . CYS A 1 90 ? -14.550 -9.814 23.727 1.00 75.44 90 CYS A N 1
ATOM 761 C CA . CYS A 1 90 ? -14.100 -10.966 24.519 1.00 75.44 90 CYS A CA 1
ATOM 762 C C . CYS A 1 90 ? -14.205 -10.758 26.041 1.00 75.44 90 CYS A C 1
ATOM 764 O O . CYS A 1 90 ? -14.366 -11.722 26.784 1.00 75.44 90 CYS A O 1
ATOM 766 N N . LYS A 1 91 ? -14.136 -9.513 26.530 1.00 75.31 91 LYS A N 1
ATOM 767 C CA . LYS A 1 91 ? -14.260 -9.188 27.961 1.00 75.31 91 LYS A CA 1
ATOM 768 C C . LYS A 1 91 ? -15.731 -9.058 28.383 1.00 75.31 91 LYS A C 1
ATOM 770 O O . LYS A 1 91 ? -16.182 -7.976 28.740 1.00 75.31 91 LYS A O 1
ATOM 775 N N . THR A 1 92 ? -16.496 -10.148 28.342 1.00 62.56 92 THR A N 1
ATOM 776 C CA . THR A 1 92 ? -17.922 -10.173 28.743 1.00 62.56 92 THR A CA 1
ATOM 777 C C . THR A 1 92 ? -18.157 -10.102 30.254 1.00 62.56 92 THR A C 1
ATOM 779 O O . THR A 1 92 ? -19.233 -9.701 30.672 1.00 62.56 92 THR A O 1
ATOM 782 N N . ALA A 1 93 ? -17.156 -10.414 31.082 1.00 59.31 93 ALA A N 1
ATOM 783 C CA . ALA A 1 93 ? -17.318 -10.557 32.535 1.00 59.31 93 ALA A CA 1
ATOM 784 C C . ALA A 1 93 ? -17.587 -9.253 33.323 1.00 59.31 93 ALA A C 1
ATOM 786 O O . ALA A 1 93 ? -17.861 -9.320 34.516 1.00 59.31 93 ALA A O 1
ATOM 787 N N . LYS A 1 94 ? -1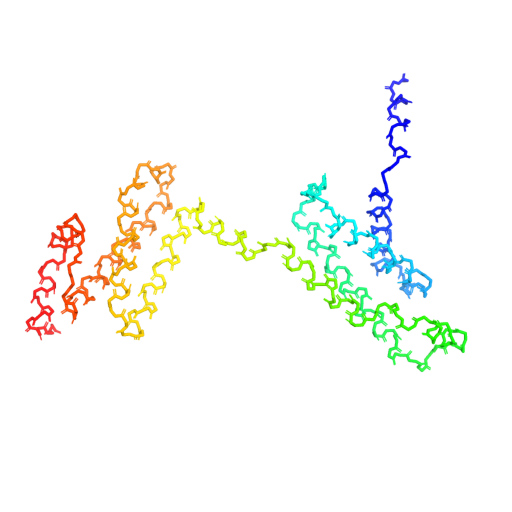7.476 -8.071 32.699 1.00 64.06 94 LYS A N 1
ATOM 788 C CA . LYS A 1 94 ? -17.711 -6.757 33.341 1.00 64.06 94 LYS A CA 1
ATOM 789 C C . LYS A 1 94 ? -18.800 -5.921 32.650 1.00 64.06 94 LYS A C 1
ATOM 791 O O . LYS A 1 94 ? -18.875 -4.724 32.904 1.00 64.06 94 LYS A O 1
ATOM 796 N N . LYS A 1 95 ? -19.578 -6.519 31.745 1.00 73.38 95 LYS A N 1
ATOM 797 C CA . LYS A 1 95 ? -20.566 -5.801 30.928 1.00 73.38 95 LYS A CA 1
ATOM 798 C C . LYS A 1 95 ? -21.953 -5.848 31.547 1.00 73.38 95 LYS A C 1
ATOM 800 O O . LYS A 1 95 ? -22.291 -6.842 32.189 1.00 73.38 95 LYS A O 1
ATOM 805 N N . SER A 1 96 ? -22.743 -4.802 31.329 1.00 73.75 96 SER A N 1
ATOM 806 C CA . SER A 1 96 ? -24.156 -4.804 31.713 1.00 73.75 96 SER A CA 1
ATOM 807 C C . SER A 1 96 ? -24.972 -5.738 30.806 1.00 73.75 96 SER A C 1
ATOM 809 O O . SER A 1 96 ? -24.574 -6.045 29.678 1.00 73.75 96 SER A O 1
ATOM 811 N N . GLU A 1 97 ? -26.130 -6.199 31.285 1.00 75.00 97 GLU A N 1
ATOM 812 C CA . GLU A 1 97 ? -27.053 -7.015 30.478 1.00 75.00 97 GLU A CA 1
ATOM 813 C C . GLU A 1 97 ? -27.529 -6.268 29.220 1.00 75.00 97 GLU A C 1
ATOM 815 O O . GLU A 1 97 ? -27.627 -6.868 28.150 1.00 75.00 97 GLU A O 1
ATOM 820 N N . GLU A 1 98 ? -27.711 -4.948 29.314 1.00 75.44 98 GLU A N 1
ATOM 821 C CA . GLU A 1 98 ? -28.062 -4.076 28.186 1.00 75.44 98 GLU A CA 1
ATOM 822 C C . GLU A 1 98 ? -26.971 -4.062 27.100 1.00 75.44 98 GLU A C 1
ATOM 824 O O . GLU A 1 98 ? -27.276 -4.184 25.914 1.00 75.44 98 GLU A O 1
ATOM 829 N N . GLU A 1 99 ? -25.688 -3.986 27.479 1.00 73.25 99 GLU A N 1
ATOM 830 C CA . GLU A 1 99 ? -24.566 -4.036 26.529 1.00 73.25 99 GLU A CA 1
ATOM 831 C C . GLU A 1 99 ? -24.473 -5.398 25.824 1.00 73.25 99 GLU A C 1
ATOM 833 O O . GLU A 1 99 ? -24.121 -5.477 24.643 1.00 73.25 99 GLU A O 1
ATOM 838 N N . ILE A 1 100 ? -24.772 -6.486 26.541 1.00 75.44 100 ILE A N 1
ATOM 839 C CA . ILE A 1 100 ? -24.744 -7.847 25.992 1.00 75.44 100 ILE A CA 1
ATOM 840 C C . ILE A 1 100 ? -25.865 -8.036 24.969 1.00 75.44 100 ILE A C 1
ATOM 842 O O . ILE A 1 100 ? -25.610 -8.570 23.884 1.00 75.44 100 ILE A O 1
ATOM 846 N N . GLU A 1 101 ? -27.076 -7.578 25.280 1.00 80.00 101 GLU A N 1
ATOM 847 C CA . GLU A 1 101 ? -28.208 -7.650 24.356 1.00 80.00 101 GLU A CA 1
ATOM 848 C C . GLU A 1 101 ? -27.969 -6.771 23.122 1.00 80.00 101 GLU A C 1
ATOM 850 O O . GLU A 1 101 ? -28.139 -7.215 21.986 1.00 80.00 101 GLU A O 1
ATOM 855 N N . PHE A 1 102 ? -27.426 -5.566 23.310 1.00 74.00 102 PHE A N 1
ATOM 856 C CA . PHE A 1 102 ? -27.095 -4.674 22.200 1.00 74.00 102 PHE A CA 1
ATOM 857 C C . PHE A 1 102 ? -26.033 -5.260 21.245 1.00 74.00 102 PHE A C 1
ATOM 859 O O . PHE A 1 102 ? -26.127 -5.109 20.020 1.00 74.00 102 PHE A O 1
ATOM 866 N N . LEU A 1 103 ? -25.039 -5.984 21.781 1.00 76.31 103 LEU A N 1
ATOM 867 C CA . LEU A 1 103 ? -24.042 -6.719 20.991 1.00 76.31 103 LEU A CA 1
ATOM 868 C C . LEU A 1 103 ? -24.642 -7.922 20.242 1.00 76.31 103 LEU A C 1
ATOM 870 O O . LEU A 1 103 ? -24.155 -8.258 19.158 1.00 76.31 103 LEU A O 1
ATOM 874 N N . ARG A 1 104 ? -25.679 -8.569 20.793 1.00 75.38 104 ARG A N 1
ATOM 875 C CA . ARG A 1 104 ? -26.396 -9.674 20.129 1.00 75.38 104 ARG A CA 1
ATOM 876 C C . ARG A 1 104 ? -27.242 -9.192 18.960 1.00 75.38 104 ARG A C 1
ATOM 878 O O . ARG A 1 104 ? -27.250 -9.856 17.926 1.00 75.38 104 ARG A O 1
ATOM 885 N N . THR A 1 105 ? -27.882 -8.034 19.091 1.00 80.50 105 THR A N 1
ATOM 886 C CA . THR A 1 105 ? -28.716 -7.437 18.035 1.00 80.50 105 THR A CA 1
ATOM 887 C C . THR A 1 105 ? -27.889 -6.993 16.823 1.00 80.50 105 THR A C 1
ATOM 889 O O . THR A 1 105 ? -28.386 -6.984 15.698 1.00 80.50 105 THR A O 1
ATOM 892 N N . ASN A 1 106 ? -26.597 -6.692 17.012 1.00 76.25 106 ASN A N 1
ATOM 893 C CA . ASN A 1 106 ? -25.726 -6.150 15.965 1.00 76.25 106 ASN A CA 1
ATOM 894 C C . ASN A 1 106 ? -24.431 -6.964 15.736 1.00 76.25 106 ASN A C 1
ATOM 896 O O . ASN A 1 106 ? -23.322 -6.431 15.838 1.00 76.25 106 ASN A O 1
ATOM 900 N N . PRO A 1 107 ? -24.515 -8.251 15.346 1.00 73.62 107 PRO A N 1
ATOM 901 C CA . PRO A 1 107 ? -23.345 -9.132 15.255 1.00 73.62 107 PRO A CA 1
ATOM 902 C C . PRO A 1 107 ? -22.409 -8.801 14.079 1.00 73.62 107 PRO A C 1
ATOM 904 O O . PRO A 1 107 ? -21.270 -9.278 14.034 1.00 73.62 107 PRO A O 1
ATOM 907 N N . LYS A 1 108 ? -22.893 -8.011 13.110 1.00 73.94 108 LYS A N 1
ATOM 908 C CA . LYS A 1 108 ? -22.180 -7.651 11.874 1.00 73.94 108 LYS A CA 1
ATOM 909 C C . LYS A 1 108 ? -21.168 -6.517 12.063 1.00 73.94 108 LYS A C 1
ATOM 911 O O . LYS A 1 108 ? -20.308 -6.333 11.205 1.00 73.94 108 LYS A O 1
ATOM 916 N N . ILE A 1 109 ? -21.260 -5.774 13.162 1.00 78.69 109 ILE A N 1
ATOM 917 C CA . ILE A 1 109 ? -20.404 -4.614 13.413 1.00 78.69 109 ILE A CA 1
ATOM 918 C C . ILE A 1 109 ? -19.028 -5.089 13.853 1.00 78.69 109 ILE A C 1
ATOM 920 O O . ILE A 1 109 ? -18.910 -5.959 14.723 1.00 78.69 109 ILE A O 1
ATOM 924 N N . TRP A 1 110 ? -17.998 -4.567 13.176 1.00 80.94 110 TRP A N 1
ATOM 925 C CA . TRP A 1 110 ? -16.616 -5.042 13.290 1.00 80.94 110 TRP A CA 1
ATOM 926 C C . TRP A 1 110 ? -16.496 -6.569 13.144 1.00 80.94 110 TRP A C 1
ATOM 928 O O . TRP A 1 110 ? -15.721 -7.225 13.840 1.00 80.94 110 TRP A O 1
ATOM 938 N N . ASN A 1 111 ? -17.302 -7.167 12.263 1.00 82.19 111 ASN A N 1
ATOM 939 C CA . ASN A 1 111 ? -17.177 -8.584 11.959 1.00 82.19 111 ASN A CA 1
ATOM 940 C C . ASN A 1 111 ? -15.853 -8.838 11.223 1.00 82.19 111 ASN A C 1
ATOM 942 O O . ASN A 1 111 ? -15.535 -8.136 10.264 1.00 82.19 111 ASN A O 1
ATOM 946 N N . VAL A 1 112 ? -15.114 -9.866 11.650 1.00 82.06 112 VAL A N 1
ATOM 947 C CA . VAL A 1 112 ? -13.818 -10.256 11.068 1.00 82.06 112 VAL A CA 1
ATOM 948 C C . VAL A 1 112 ? -13.905 -10.413 9.549 1.00 82.06 112 VAL A C 1
ATOM 950 O O . VAL A 1 112 ? -13.020 -9.959 8.834 1.00 82.06 112 VAL A O 1
ATOM 953 N N . HIS A 1 113 ? -14.993 -11.002 9.050 1.00 82.81 113 HIS A N 1
ATOM 954 C CA . HIS A 1 113 ? -15.212 -11.202 7.623 1.00 82.81 113 HIS A CA 1
ATOM 955 C C . HIS A 1 113 ? -15.401 -9.874 6.876 1.00 82.81 113 HIS A C 1
ATOM 957 O O . HIS A 1 113 ? -14.785 -9.667 5.837 1.00 82.81 113 HIS A O 1
ATOM 963 N N . SER A 1 114 ? -16.183 -8.937 7.426 1.00 82.62 114 SER A N 1
ATOM 964 C CA . SER A 1 114 ? -16.358 -7.600 6.837 1.00 82.62 114 SER A CA 1
ATOM 965 C C . SER A 1 114 ? -15.042 -6.820 6.795 1.00 82.62 114 SER A C 1
ATOM 967 O O . SER A 1 114 ? -14.719 -6.212 5.779 1.00 82.62 114 SER A O 1
ATOM 969 N N . VAL A 1 115 ? -14.264 -6.872 7.880 1.00 85.06 115 VAL A N 1
ATOM 970 C CA . VAL A 1 115 ? -12.960 -6.196 7.986 1.00 85.06 115 VAL A CA 1
ATOM 971 C C . VAL A 1 115 ? -11.959 -6.782 6.992 1.00 85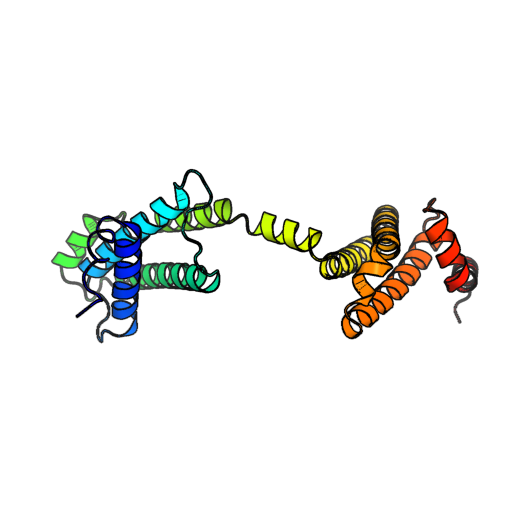.06 115 VAL A C 1
ATOM 973 O O . VAL A 1 115 ? -11.305 -6.032 6.271 1.00 85.06 115 VAL A O 1
ATOM 976 N N . LEU A 1 116 ? -11.884 -8.113 6.893 1.00 83.50 116 LEU A N 1
ATOM 977 C CA . LEU A 1 116 ? -11.045 -8.793 5.904 1.00 83.50 116 LEU A CA 1
ATOM 978 C C . LEU A 1 116 ? -11.431 -8.408 4.476 1.00 83.50 116 LEU A C 1
ATOM 980 O O . LEU A 1 116 ? -10.552 -8.078 3.687 1.00 83.50 116 LEU A O 1
ATOM 984 N N . ASN A 1 117 ? -12.724 -8.398 4.148 1.00 82.94 117 ASN A N 1
ATOM 985 C CA . ASN A 1 117 ? -13.186 -8.044 2.805 1.00 82.94 117 ASN A CA 1
ATOM 986 C C . ASN A 1 117 ? -12.789 -6.611 2.419 1.00 82.94 117 ASN A C 1
ATOM 988 O O . ASN A 1 117 ? -12.371 -6.380 1.284 1.00 82.94 117 ASN A O 1
ATOM 992 N N . VAL A 1 118 ? -12.869 -5.661 3.358 1.00 82.06 118 VAL A N 1
ATOM 993 C CA . VAL A 1 118 ? -12.415 -4.278 3.144 1.00 82.06 118 VAL A CA 1
ATOM 994 C C . VAL A 1 118 ? -10.905 -4.228 2.905 1.00 82.06 118 VAL A C 1
ATOM 996 O O . VAL A 1 118 ? -10.471 -3.615 1.932 1.00 82.06 118 VAL A O 1
ATOM 999 N N . LEU A 1 119 ? -10.104 -4.909 3.733 1.00 81.62 119 LEU A N 1
ATOM 1000 C CA . LEU A 1 119 ? -8.644 -4.941 3.581 1.00 81.62 119 LEU A CA 1
ATOM 1001 C C . LEU A 1 119 ? -8.216 -5.589 2.258 1.00 81.62 119 LEU A C 1
ATOM 1003 O O . LEU A 1 119 ? -7.376 -5.034 1.555 1.00 81.62 119 LEU A O 1
ATOM 1007 N N . HIS A 1 120 ? -8.825 -6.715 1.880 1.00 79.75 120 HIS A N 1
ATOM 1008 C CA . HIS A 1 120 ? -8.575 -7.360 0.589 1.00 79.75 120 HIS A CA 1
ATOM 1009 C C . HIS A 1 120 ? -8.932 -6.439 -0.582 1.00 79.75 120 HIS A C 1
ATOM 1011 O O . HIS A 1 120 ? -8.107 -6.232 -1.468 1.00 79.75 120 HIS A O 1
ATOM 1017 N N . SER A 1 121 ? -10.106 -5.803 -0.538 1.00 77.00 121 SER A N 1
ATOM 1018 C CA . SER A 1 121 ? -10.544 -4.871 -1.587 1.00 77.00 121 SER A CA 1
ATOM 1019 C C . SER A 1 121 ? -9.609 -3.666 -1.725 1.00 77.00 121 SER A C 1
ATOM 1021 O O . SER A 1 121 ? -9.347 -3.204 -2.836 1.00 77.00 121 SER A O 1
ATOM 1023 N N . LEU A 1 122 ? -9.083 -3.157 -0.606 1.00 73.50 122 LEU A N 1
ATOM 1024 C CA . LEU A 1 122 ? -8.098 -2.076 -0.601 1.00 73.50 122 LEU A CA 1
ATOM 1025 C C . LEU A 1 122 ? -6.772 -2.520 -1.215 1.00 73.50 122 LEU A C 1
ATOM 1027 O O . LEU A 1 122 ? -6.230 -1.791 -2.039 1.00 73.50 122 LEU A O 1
ATOM 1031 N N . VAL A 1 123 ? -6.270 -3.710 -0.873 1.00 71.25 123 VAL A N 1
ATOM 1032 C CA . VAL A 1 123 ? -5.044 -4.265 -1.471 1.00 71.25 123 VAL A CA 1
ATOM 1033 C C . VAL A 1 123 ? -5.207 -4.420 -2.982 1.00 71.25 123 VAL A C 1
ATOM 1035 O O . VAL A 1 123 ? -4.366 -3.922 -3.734 1.00 71.25 123 VAL A O 1
ATOM 1038 N N . ASP A 1 124 ? -6.311 -5.010 -3.433 1.00 68.38 124 ASP A N 1
ATOM 1039 C CA . ASP A 1 124 ? -6.565 -5.253 -4.854 1.00 68.38 124 ASP A CA 1
ATOM 1040 C C . ASP A 1 124 ? -6.695 -3.942 -5.648 1.00 68.38 124 ASP A C 1
ATOM 1042 O O . ASP A 1 124 ? -6.124 -3.808 -6.735 1.00 68.38 124 ASP A O 1
ATOM 1046 N N . LYS A 1 125 ? -7.380 -2.927 -5.095 1.00 66.25 125 LYS A N 1
ATOM 1047 C CA . LYS A 1 125 ? -7.516 -1.608 -5.742 1.00 66.25 125 LYS A CA 1
ATOM 1048 C C . LYS A 1 125 ? -6.274 -0.729 -5.644 1.00 66.25 125 LYS A C 1
ATOM 1050 O O . LYS A 1 125 ? -6.026 0.056 -6.561 1.00 66.25 125 LYS A O 1
ATOM 1055 N N . SER A 1 126 ? -5.490 -0.854 -4.573 1.00 60.34 126 SER A N 1
ATOM 1056 C CA . SER A 1 126 ? -4.299 -0.027 -4.331 1.00 60.34 126 SER A CA 1
ATOM 1057 C C . SER A 1 126 ? -3.239 -0.178 -5.420 1.00 60.34 126 SER A C 1
ATOM 1059 O O . SER A 1 126 ? -2.370 0.683 -5.549 1.00 60.34 126 SER A O 1
ATOM 1061 N N . ASN A 1 127 ? -3.305 -1.248 -6.227 1.00 54.75 127 ASN A N 1
ATOM 1062 C CA . ASN A 1 127 ? -2.340 -1.521 -7.288 1.00 54.75 127 ASN A CA 1
ATOM 1063 C C . ASN A 1 127 ? -0.888 -1.440 -6.776 1.00 54.75 127 ASN A C 1
ATOM 1065 O O . ASN A 1 127 ? 0.007 -1.164 -7.566 1.00 54.75 127 ASN A O 1
ATOM 1069 N N . ILE A 1 128 ? -0.621 -1.676 -5.482 1.00 51.94 128 ILE A N 1
ATOM 1070 C CA . ILE A 1 128 ? 0.721 -1.539 -4.889 1.00 51.94 128 ILE A CA 1
ATOM 1071 C C . ILE A 1 128 ? 1.727 -2.416 -5.639 1.00 51.94 128 ILE A C 1
ATOM 1073 O O . ILE A 1 128 ? 2.807 -1.951 -5.980 1.00 51.94 128 ILE A O 1
ATOM 1077 N N . ASN A 1 129 ? 1.338 -3.637 -6.012 1.00 47.09 129 ASN A N 1
ATOM 1078 C CA . ASN A 1 129 ? 2.165 -4.516 -6.846 1.00 47.09 129 ASN A CA 1
ATOM 1079 C C . ASN A 1 129 ? 2.470 -3.895 -8.218 1.00 47.09 129 ASN A C 1
ATOM 1081 O O . ASN A 1 129 ? 3.606 -3.924 -8.681 1.00 47.09 129 ASN A O 1
ATOM 1085 N N . ARG A 1 130 ? 1.480 -3.245 -8.832 1.00 45.47 130 ARG A N 1
ATOM 1086 C CA . ARG A 1 130 ? 1.605 -2.596 -10.141 1.00 45.47 130 ARG A CA 1
ATOM 1087 C C . ARG A 1 130 ? 2.372 -1.267 -10.070 1.00 45.47 130 ARG A C 1
ATOM 1089 O O . ARG A 1 130 ? 3.063 -0.903 -11.018 1.00 45.47 130 ARG A O 1
ATOM 1096 N N . GLN A 1 131 ? 2.287 -0.540 -8.954 1.00 42.25 131 GLN A N 1
ATOM 1097 C CA . GLN A 1 131 ? 3.100 0.644 -8.669 1.00 42.25 131 GLN A CA 1
ATOM 1098 C C . GLN A 1 131 ? 4.549 0.264 -8.369 1.00 42.25 131 GLN A C 1
ATOM 1100 O O . GLN A 1 131 ? 5.442 0.940 -8.868 1.00 42.25 131 GLN A O 1
ATOM 1105 N N . LEU A 1 132 ? 4.796 -0.830 -7.644 1.00 45.16 132 LEU A N 1
ATOM 1106 C CA . LEU A 1 132 ? 6.132 -1.396 -7.463 1.00 45.16 132 LEU A CA 1
ATOM 1107 C C . LEU A 1 132 ? 6.725 -1.786 -8.825 1.00 45.16 132 LEU A C 1
ATOM 1109 O O . LEU A 1 132 ? 7.792 -1.289 -9.177 1.00 45.16 132 LEU A O 1
ATOM 1113 N N . GLU A 1 133 ? 5.997 -2.543 -9.654 1.00 44.91 133 GLU A N 1
ATOM 1114 C CA . GLU A 1 133 ? 6.387 -2.866 -11.040 1.00 44.91 133 GLU A CA 1
ATOM 1115 C C . GLU A 1 133 ? 6.670 -1.616 -11.897 1.00 44.91 133 GLU A C 1
ATOM 1117 O O . GLU A 1 133 ? 7.681 -1.547 -12.601 1.00 44.91 133 GLU A O 1
ATOM 1122 N N . SER A 1 134 ? 5.822 -0.588 -11.800 1.00 38.94 134 SER A N 1
ATOM 1123 C CA . SER A 1 134 ? 5.982 0.684 -12.520 1.00 38.94 134 SER A CA 1
ATOM 1124 C C . SER A 1 134 ? 7.177 1.508 -12.018 1.00 38.94 134 SER A C 1
ATOM 1126 O O . SER A 1 134 ? 7.916 2.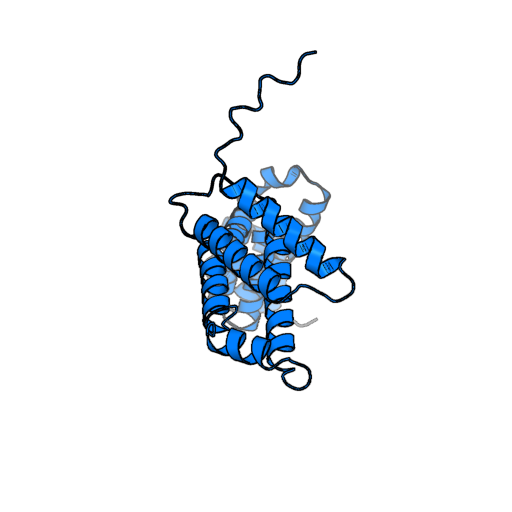082 -12.821 1.00 38.94 134 SER A O 1
ATOM 1128 N N . MET A 1 135 ? 7.431 1.534 -10.706 1.00 39.97 135 MET A N 1
ATOM 1129 C CA . MET A 1 135 ? 8.604 2.182 -10.111 1.00 39.97 135 MET A CA 1
ATOM 1130 C C . MET A 1 135 ? 9.902 1.481 -10.521 1.00 39.97 135 MET A C 1
ATOM 1132 O O . MET A 1 135 ? 10.870 2.168 -10.857 1.00 39.97 135 MET A O 1
ATOM 1136 N N . TYR A 1 136 ? 9.914 0.144 -10.590 1.00 41.72 136 TYR A N 1
ATOM 1137 C CA . TYR A 1 136 ? 11.055 -0.613 -11.120 1.00 41.72 136 TYR A CA 1
ATOM 1138 C C . TYR A 1 136 ? 11.332 -0.297 -12.597 1.00 41.72 136 TYR A C 1
ATOM 1140 O O . TYR A 1 136 ? 12.490 -0.310 -13.004 1.00 41.72 136 TYR A O 1
ATOM 1148 N N . SER A 1 137 ? 10.302 0.025 -13.389 1.00 46.66 137 SER A N 1
ATOM 1149 C CA . SER A 1 137 ? 10.455 0.425 -14.796 1.00 46.66 137 SER A CA 1
ATOM 1150 C C . SER A 1 137 ? 10.818 1.904 -14.991 1.00 46.66 137 SER A C 1
ATOM 1152 O O . SER A 1 137 ? 11.364 2.254 -16.038 1.00 46.66 137 SER A O 1
ATOM 1154 N N . ARG A 1 138 ? 10.475 2.789 -14.043 1.00 47.41 138 ARG A N 1
ATOM 1155 C CA . ARG A 1 138 ? 10.683 4.248 -14.152 1.00 47.41 138 ARG A CA 1
ATOM 1156 C C . ARG A 1 138 ? 11.988 4.744 -13.549 1.00 47.41 138 ARG A C 1
ATOM 1158 O O . ARG A 1 138 ? 12.422 5.831 -13.919 1.00 47.41 138 ARG A O 1
ATOM 1165 N N . VAL A 1 139 ? 12.597 3.989 -12.6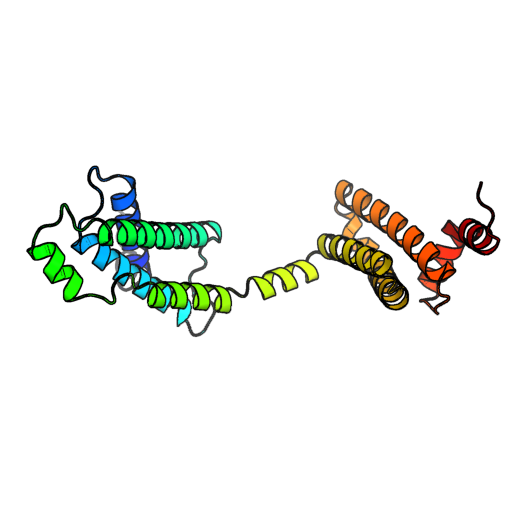36 1.00 60.53 139 VAL A N 1
ATOM 1166 C CA . VAL A 1 139 ? 13.880 4.345 -12.020 1.00 60.53 139 VAL A CA 1
ATOM 1167 C C . VAL A 1 139 ? 14.960 3.405 -12.559 1.00 60.53 139 VAL A C 1
ATOM 1169 O O . VAL A 1 139 ? 15.100 2.284 -12.060 1.00 60.53 139 VAL A O 1
ATOM 1172 N N . PRO A 1 140 ? 15.761 3.850 -13.547 1.00 62.19 140 PRO A N 1
ATOM 1173 C CA . PRO A 1 140 ? 16.822 3.037 -14.137 1.00 62.19 140 PRO A CA 1
ATOM 1174 C C . PRO A 1 140 ? 17.809 2.474 -13.093 1.00 62.19 140 PRO A C 1
ATOM 1176 O O . PRO A 1 140 ? 18.361 1.395 -13.283 1.00 62.19 140 PRO A O 1
ATOM 1179 N N . GLU A 1 141 ? 17.998 3.166 -11.962 1.00 61.84 141 GLU A N 1
ATOM 1180 C CA . GLU A 1 141 ? 18.862 2.750 -10.841 1.00 61.84 141 GLU A CA 1
ATOM 1181 C C . GLU A 1 141 ? 18.356 1.467 -10.148 1.00 61.84 141 GLU A C 1
ATOM 1183 O O . GLU A 1 141 ? 19.114 0.517 -9.921 1.00 61.84 141 GLU A O 1
ATOM 1188 N N . CYS A 1 142 ? 17.057 1.417 -9.839 1.00 63.91 142 CYS A N 1
ATOM 1189 C CA . CYS A 1 142 ? 16.424 0.260 -9.207 1.00 63.91 142 CYS A CA 1
ATOM 1190 C C . CYS A 1 142 ? 16.367 -0.920 -10.176 1.00 63.91 142 CYS A C 1
ATOM 1192 O O . CYS A 1 142 ? 16.586 -2.059 -9.768 1.00 63.91 142 CYS A O 1
ATOM 1194 N N . GLN A 1 143 ? 16.148 -0.642 -11.465 1.00 66.62 143 GLN A N 1
ATOM 1195 C CA . GLN A 1 143 ? 16.163 -1.655 -12.511 1.00 66.62 143 GLN A CA 1
ATOM 1196 C C . GLN A 1 143 ? 17.514 -2.387 -12.548 1.00 66.62 143 GLN A C 1
ATOM 1198 O O . GLN A 1 143 ? 17.551 -3.615 -12.475 1.00 66.62 143 GLN A O 1
ATOM 1203 N N . VAL A 1 144 ? 18.631 -1.650 -12.576 1.00 72.62 144 VAL A N 1
ATOM 1204 C CA . VAL A 1 144 ? 19.983 -2.240 -12.589 1.00 72.62 144 VAL A CA 1
ATOM 1205 C C . VAL 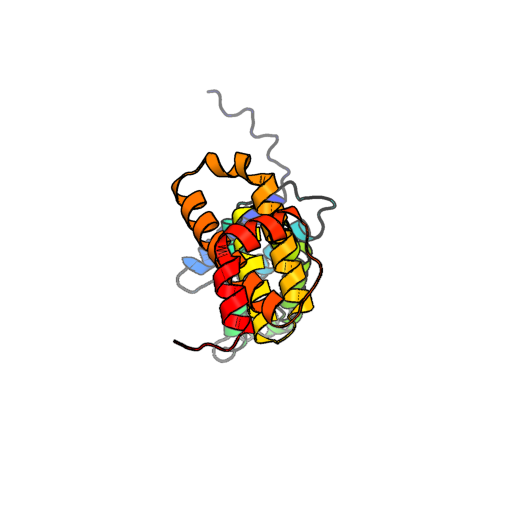A 1 144 ? 20.239 -3.122 -11.367 1.00 72.62 144 VAL A C 1
ATOM 1207 O O . VAL A 1 144 ? 20.712 -4.251 -11.509 1.00 72.62 144 VAL A O 1
ATOM 1210 N N . THR A 1 145 ? 19.866 -2.649 -10.178 1.00 73.31 145 THR A N 1
ATOM 1211 C CA . THR A 1 145 ? 20.091 -3.388 -8.927 1.00 73.31 145 THR A CA 1
ATOM 1212 C C . THR A 1 145 ? 19.249 -4.667 -8.851 1.00 73.31 145 THR A C 1
ATOM 1214 O O . THR A 1 145 ? 19.760 -5.725 -8.481 1.00 73.31 145 THR A O 1
ATOM 1217 N N . THR A 1 146 ? 17.977 -4.615 -9.249 1.00 76.00 146 THR A N 1
ATOM 1218 C CA . THR A 1 146 ? 17.100 -5.796 -9.248 1.00 76.00 146 THR A CA 1
ATOM 1219 C C . THR A 1 146 ? 17.591 -6.858 -10.231 1.00 76.00 146 THR A C 1
ATOM 1221 O O . THR A 1 146 ? 17.707 -8.028 -9.864 1.00 76.00 146 THR A O 1
ATOM 1224 N N . TYR A 1 147 ? 17.950 -6.469 -11.460 1.00 79.38 147 TYR A N 1
ATOM 1225 C CA . TYR A 1 147 ? 18.471 -7.419 -12.450 1.00 79.38 147 TYR A CA 1
ATOM 1226 C C . TYR A 1 147 ? 19.823 -8.018 -12.044 1.00 79.38 147 TYR A C 1
ATOM 1228 O O . TYR A 1 147 ? 20.066 -9.188 -12.341 1.00 79.38 147 TYR A O 1
ATOM 1236 N N . TYR A 1 148 ? 20.669 -7.278 -11.317 1.00 79.50 148 TYR A N 1
ATOM 1237 C CA . TYR A 1 148 ? 21.904 -7.816 -10.738 1.00 79.50 148 TYR A CA 1
ATOM 1238 C C . TYR A 1 148 ? 21.626 -8.988 -9.785 1.00 79.50 148 TYR A C 1
ATOM 1240 O O . TYR A 1 148 ? 22.184 -10.075 -9.958 1.00 79.50 148 TYR A O 1
ATOM 1248 N N . TYR A 1 149 ? 20.728 -8.799 -8.813 1.00 78.19 149 TYR A N 1
ATOM 1249 C CA . TYR A 1 149 ? 20.390 -9.852 -7.850 1.00 78.19 149 TYR A CA 1
ATOM 1250 C C . TYR A 1 149 ? 19.665 -11.033 -8.501 1.00 78.19 149 TYR A C 1
ATOM 1252 O O . TYR A 1 149 ? 19.961 -12.182 -8.177 1.00 78.19 149 TYR A O 1
ATOM 1260 N N . VAL A 1 150 ? 18.772 -10.774 -9.460 1.00 80.25 150 VAL A N 1
ATOM 1261 C CA . VAL A 1 150 ? 18.083 -11.825 -10.226 1.00 80.25 150 VAL A CA 1
ATOM 1262 C C . VAL A 1 150 ? 19.073 -12.636 -11.069 1.00 80.25 150 VAL A C 1
ATOM 1264 O O . VAL A 1 150 ? 19.035 -13.866 -11.051 1.00 80.25 150 VAL A O 1
ATOM 1267 N N . GLY A 1 151 ? 20.001 -11.975 -11.767 1.00 79.69 151 GLY A N 1
ATOM 1268 C CA . GLY A 1 151 ? 21.055 -12.643 -12.532 1.00 79.69 151 GLY A CA 1
ATOM 1269 C C . GLY A 1 151 ? 21.964 -13.497 -11.644 1.00 79.69 151 GLY A C 1
ATOM 1270 O O . GLY A 1 151 ? 22.277 -14.637 -11.990 1.00 79.69 151 GLY A O 1
ATOM 1271 N N . PHE A 1 152 ? 22.322 -12.995 -10.458 1.00 79.06 152 PHE A N 1
ATOM 1272 C CA . PHE A 1 152 ? 23.086 -13.756 -9.467 1.00 79.06 152 PHE A CA 1
ATOM 1273 C C . PHE A 1 152 ? 22.307 -14.969 -8.935 1.00 79.06 152 PHE A C 1
ATOM 1275 O O . PHE A 1 152 ? 22.855 -16.069 -8.858 1.00 79.06 152 PHE A O 1
ATOM 1282 N N . ALA A 1 153 ? 21.016 -14.815 -8.636 1.00 77.12 153 ALA A N 1
ATOM 1283 C CA . ALA A 1 153 ? 20.165 -15.926 -8.217 1.00 77.12 153 ALA A CA 1
ATOM 1284 C C . ALA A 1 153 ? 20.076 -17.015 -9.301 1.00 77.12 153 ALA A C 1
ATOM 1286 O O . ALA A 1 153 ? 20.182 -18.204 -8.992 1.00 77.12 153 ALA A O 1
ATOM 1287 N N . TYR A 1 154 ? 19.965 -16.635 -10.580 1.00 80.94 154 TYR A N 1
ATOM 1288 C CA . TYR A 1 154 ? 19.990 -17.595 -11.688 1.00 80.94 154 TYR A CA 1
ATOM 1289 C C . TYR A 1 154 ? 21.334 -18.320 -11.835 1.00 80.94 154 TYR A C 1
ATOM 1291 O O . TYR A 1 154 ? 21.335 -19.517 -12.140 1.00 80.94 154 TYR A O 1
ATOM 1299 N N . LEU A 1 155 ? 22.462 -17.655 -11.553 1.00 75.00 155 LEU A N 1
ATOM 1300 C CA . LEU A 1 155 ? 23.771 -18.319 -11.478 1.00 75.00 155 LEU A CA 1
ATOM 1301 C C . LEU A 1 155 ? 23.824 -19.357 -10.352 1.00 75.00 155 LEU A C 1
ATOM 1303 O O . LEU A 1 155 ? 24.293 -20.474 -10.578 1.00 75.00 155 LEU A O 1
ATOM 1307 N N . MET A 1 156 ? 23.297 -19.024 -9.170 1.00 79.06 156 MET A N 1
ATOM 1308 C CA . MET A 1 156 ? 23.238 -19.943 -8.025 1.00 79.06 156 MET A CA 1
ATOM 1309 C C . MET A 1 156 ? 22.319 -21.143 -8.289 1.00 79.06 156 MET A C 1
ATOM 1311 O O . MET A 1 156 ? 22.623 -22.261 -7.877 1.00 79.06 156 MET A O 1
ATOM 1315 N N . MET A 1 157 ? 21.242 -20.943 -9.052 1.00 81.06 157 MET A N 1
ATOM 1316 C CA . MET A 1 157 ? 20.338 -22.006 -9.510 1.00 81.06 157 MET A CA 1
ATOM 1317 C C . MET A 1 157 ? 20.882 -22.822 -10.699 1.00 81.06 157 MET A C 1
ATOM 1319 O O . MET A 1 157 ? 20.162 -23.660 -11.239 1.00 81.06 157 MET A O 1
ATOM 1323 N N . ARG A 1 158 ? 22.131 -22.587 -11.137 1.00 79.06 158 ARG A N 1
ATOM 1324 C CA . ARG A 1 158 ? 22.766 -23.214 -12.319 1.00 79.06 158 ARG A CA 1
ATOM 1325 C C . ARG A 1 158 ? 22.014 -23.002 -13.642 1.00 79.06 158 ARG A C 1
ATOM 1327 O O . ARG A 1 158 ? 22.278 -23.686 -14.631 1.00 79.06 158 ARG A O 1
ATOM 1334 N N . ARG A 1 159 ? 21.107 -22.024 -13.706 1.00 82.00 159 ARG A N 1
ATOM 1335 C CA . ARG A 1 159 ? 20.386 -21.634 -14.928 1.00 82.00 159 ARG A CA 1
ATOM 1336 C C . ARG A 1 159 ? 21.203 -20.604 -15.706 1.00 82.00 159 ARG A C 1
ATOM 1338 O O . ARG A 1 159 ? 20.813 -19.448 -15.852 1.00 82.00 159 ARG A O 1
ATOM 1345 N N . TYR A 1 160 ? 22.365 -21.030 -16.201 1.00 79.50 160 TYR A N 1
ATOM 1346 C CA . TYR A 1 160 ? 23.341 -20.141 -16.843 1.00 79.50 160 TYR A CA 1
ATOM 1347 C C . TYR A 1 160 ? 22.794 -19.454 -18.103 1.00 79.50 160 TYR A C 1
ATOM 1349 O O . TYR A 1 160 ? 23.085 -18.285 -18.325 1.00 79.50 160 TYR A O 1
ATOM 1357 N N . GLN A 1 161 ? 21.954 -20.134 -18.892 1.00 78.94 161 GLN A N 1
ATOM 1358 C CA . GLN A 1 161 ? 21.334 -19.556 -20.092 1.00 78.94 161 GLN A CA 1
ATOM 1359 C C . GLN A 1 161 ? 20.458 -18.335 -19.771 1.00 78.94 161 GLN A C 1
ATOM 1361 O O . GLN A 1 161 ? 20.565 -17.300 -20.430 1.00 78.94 161 GLN A O 1
ATOM 1366 N N . ASP A 1 162 ? 19.616 -18.439 -18.743 1.00 79.94 162 ASP A N 1
ATOM 1367 C CA . ASP A 1 162 ? 18.727 -17.350 -18.333 1.00 79.94 162 ASP A CA 1
ATOM 1368 C C . ASP A 1 162 ? 19.515 -16.218 -17.668 1.00 79.94 162 ASP A C 1
ATOM 1370 O O . ASP A 1 162 ? 19.266 -15.046 -17.951 1.00 79.94 162 ASP A O 1
ATOM 1374 N N . ALA A 1 163 ? 20.531 -16.557 -16.866 1.00 79.88 163 ALA A N 1
ATOM 1375 C CA . ALA A 1 163 ? 21.448 -15.579 -16.285 1.00 79.88 163 ALA A CA 1
ATOM 1376 C C . ALA A 1 163 ? 22.176 -14.760 -17.367 1.00 79.88 163 ALA A C 1
ATOM 1378 O O . ALA A 1 163 ? 22.221 -13.534 -17.278 1.00 79.88 163 ALA A O 1
ATOM 1379 N N . ILE A 1 164 ? 22.692 -15.412 -18.418 1.00 82.44 164 ILE A N 1
ATOM 1380 C CA . ILE A 1 164 ? 23.370 -14.747 -19.545 1.00 82.44 164 ILE A CA 1
ATOM 1381 C C . ILE A 1 164 ? 22.427 -13.761 -20.241 1.00 82.44 164 ILE A C 1
ATOM 1383 O O . ILE A 1 164 ? 22.822 -12.627 -20.504 1.00 82.44 164 ILE A O 1
ATOM 1387 N N . ARG A 1 165 ? 21.172 -14.155 -20.500 1.00 82.75 165 ARG A N 1
ATOM 1388 C CA . ARG A 1 165 ? 20.164 -13.272 -21.114 1.00 82.75 165 ARG A CA 1
ATOM 1389 C C . ARG A 1 165 ? 19.860 -12.060 -20.237 1.00 82.75 165 ARG A C 1
ATOM 1391 O O . ARG A 1 165 ? 19.828 -10.939 -20.738 1.00 82.75 165 ARG A O 1
ATOM 1398 N N . VAL A 1 166 ? 19.667 -12.277 -18.935 1.00 82.19 166 VAL A N 1
ATOM 1399 C CA . VAL A 1 166 ? 19.398 -11.205 -17.966 1.00 82.19 166 VAL A CA 1
ATOM 1400 C C . VAL A 1 166 ? 20.563 -10.215 -17.902 1.00 82.19 166 VAL A C 1
ATOM 1402 O O . VAL A 1 166 ? 20.338 -9.012 -18.036 1.00 82.19 166 VAL A O 1
ATOM 1405 N N . PHE A 1 167 ? 21.800 -10.707 -17.774 1.00 82.56 167 PHE A N 1
ATOM 1406 C CA . PHE A 1 167 ? 22.986 -9.852 -17.747 1.00 82.56 167 PHE A CA 1
ATOM 1407 C C . PHE A 1 167 ? 23.202 -9.121 -19.078 1.00 82.56 167 PHE A C 1
ATOM 1409 O O . PHE A 1 167 ? 23.451 -7.921 -19.073 1.00 82.56 167 PHE A O 1
ATOM 1416 N N . ALA A 1 168 ? 23.042 -9.780 -20.227 1.00 82.25 168 ALA A N 1
ATOM 1417 C CA . ALA A 1 168 ? 23.199 -9.117 -21.522 1.00 82.25 168 ALA A CA 1
ATOM 1418 C C . ALA A 1 168 ? 22.172 -7.987 -21.725 1.00 82.25 168 ALA A C 1
ATOM 1420 O O . ALA A 1 168 ? 22.529 -6.884 -22.138 1.00 82.25 168 ALA A O 1
ATOM 1421 N N . ASN A 1 169 ? 20.908 -8.225 -21.365 1.00 81.62 169 ASN A N 1
ATOM 1422 C CA . ASN A 1 169 ? 19.846 -7.230 -21.507 1.00 81.62 169 ASN A CA 1
ATOM 1423 C C . ASN A 1 169 ? 20.085 -5.991 -20.631 1.00 81.62 169 ASN A C 1
ATOM 1425 O O . ASN A 1 169 ? 19.913 -4.866 -21.108 1.00 81.62 169 ASN A O 1
ATOM 1429 N N . ILE A 1 170 ? 20.510 -6.170 -19.373 1.00 79.88 170 ILE A N 1
ATOM 1430 C CA . ILE A 1 170 ? 20.771 -5.030 -18.481 1.00 79.88 170 ILE A CA 1
ATOM 1431 C C . ILE A 1 170 ? 22.048 -4.269 -18.864 1.00 79.88 170 ILE A C 1
ATOM 1433 O O . ILE A 1 170 ? 22.071 -3.043 -18.777 1.00 79.88 170 ILE A O 1
ATOM 1437 N N . LEU A 1 171 ? 23.082 -4.956 -19.361 1.00 78.44 171 LEU A N 1
ATOM 1438 C CA . LEU A 1 171 ? 24.307 -4.317 -19.853 1.00 78.44 171 LEU A CA 1
ATOM 1439 C C . LEU A 1 171 ? 24.046 -3.453 -21.098 1.00 78.44 171 LEU A C 1
ATOM 1441 O O . LEU A 1 171 ? 24.503 -2.308 -21.153 1.00 78.44 171 LEU A O 1
ATOM 1445 N N . LEU A 1 172 ? 23.241 -3.945 -22.051 1.00 79.31 172 LEU A N 1
ATOM 1446 C CA . LEU A 1 172 ? 22.789 -3.147 -23.201 1.00 79.31 172 LEU A CA 1
ATOM 1447 C C . LEU A 1 172 ? 21.960 -1.939 -22.763 1.00 79.31 172 LEU A C 1
ATOM 1449 O O . LEU A 1 172 ? 22.112 -0.852 -23.324 1.00 79.31 172 LEU A O 1
ATOM 1453 N N . TYR A 1 173 ? 21.091 -2.117 -21.765 1.00 75.56 173 TYR A N 1
ATOM 1454 C CA . TYR A 1 173 ? 20.297 -1.025 -21.212 1.00 75.56 173 TYR A CA 1
ATOM 1455 C C . TYR A 1 173 ? 21.204 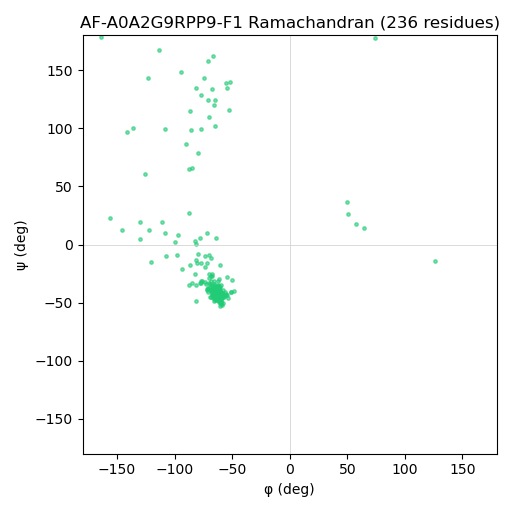0.065 -20.632 1.00 75.56 173 TYR A C 1
ATOM 1457 O O . TYR A 1 173 ? 21.129 1.200 -21.092 1.00 75.56 173 TYR A O 1
ATOM 1465 N N . ILE A 1 174 ? 22.139 -0.285 -19.738 1.00 74.69 174 ILE A N 1
ATOM 1466 C CA . ILE A 1 174 ? 23.102 0.666 -19.153 1.00 74.69 174 ILE A CA 1
ATOM 1467 C C . ILE A 1 174 ? 23.889 1.400 -20.245 1.00 74.69 174 ILE A C 1
ATOM 1469 O O . ILE A 1 174 ? 24.059 2.614 -20.154 1.00 74.69 174 ILE A O 1
ATOM 1473 N N . GLN A 1 175 ? 24.346 0.698 -21.290 1.00 73.31 175 GLN A N 1
ATOM 1474 C CA . GLN A 1 175 ? 25.078 1.305 -22.406 1.00 73.31 175 GLN A CA 1
ATOM 1475 C C . GLN A 1 175 ? 24.243 2.350 -23.160 1.00 73.31 175 GLN A C 1
ATOM 1477 O O . GLN A 1 175 ? 24.782 3.395 -23.528 1.00 73.31 175 GLN A O 1
ATOM 1482 N N . ARG A 1 176 ? 22.941 2.099 -23.355 1.00 73.19 176 ARG A N 1
ATOM 1483 C CA . ARG A 1 176 ? 22.015 3.017 -24.041 1.00 73.19 176 ARG A CA 1
ATOM 1484 C C . ARG A 1 176 ? 21.639 4.234 -23.196 1.00 73.19 176 ARG A C 1
ATOM 1486 O O . ARG A 1 176 ? 21.450 5.309 -23.756 1.00 73.19 176 ARG A O 1
ATOM 1493 N N . THR A 1 177 ? 21.564 4.103 -21.872 1.00 66.62 177 THR A N 1
ATOM 1494 C CA . THR A 1 177 ? 21.186 5.204 -20.962 1.00 66.62 177 THR A CA 1
ATOM 1495 C C . THR A 1 177 ? 22.369 5.943 -20.325 1.00 66.62 177 THR A C 1
ATOM 1497 O O . THR A 1 177 ? 22.145 6.821 -19.493 1.00 66.62 177 THR A O 1
ATOM 1500 N N . LYS A 1 178 ? 23.624 5.683 -20.736 1.00 66.00 178 LYS A N 1
ATOM 1501 C CA . LYS A 1 178 ? 24.841 6.327 -20.181 1.00 66.00 178 LYS A CA 1
ATOM 1502 C C . LYS A 1 178 ? 24.767 7.860 -20.067 1.00 66.00 178 LYS A C 1
ATOM 1504 O O . LYS A 1 178 ? 25.228 8.401 -19.067 1.00 66.00 178 LYS A O 1
ATOM 1509 N N . SER A 1 179 ? 24.185 8.559 -21.044 1.00 59.25 179 SER A N 1
ATOM 1510 C CA . SER A 1 179 ? 24.069 10.031 -21.034 1.00 59.25 179 SER A CA 1
ATOM 1511 C C . SER A 1 179 ? 23.089 10.565 -19.980 1.00 59.25 179 SER A C 1
ATOM 1513 O O . SER A 1 179 ? 23.242 11.688 -19.506 1.00 59.25 179 SER A O 1
ATOM 1515 N N . MET A 1 180 ? 22.104 9.759 -19.573 1.00 55.41 180 MET A N 1
ATOM 1516 C CA . MET A 1 180 ? 21.084 10.132 -18.590 1.00 55.41 180 MET A CA 1
ATOM 1517 C C . MET A 1 180 ? 21.623 10.080 -17.151 1.00 55.41 180 MET A C 1
ATOM 1519 O O . MET A 1 180 ? 21.249 10.909 -16.324 1.00 55.41 180 MET A O 1
ATOM 1523 N N . PHE A 1 181 ? 22.539 9.152 -16.857 1.00 56.53 181 PHE A N 1
ATOM 1524 C CA . PHE A 1 181 ? 23.080 8.948 -15.507 1.00 56.53 181 PHE A CA 1
ATOM 1525 C C . PHE A 1 181 ? 24.203 9.923 -15.112 1.00 56.53 181 PHE A C 1
ATOM 1527 O O . PHE A 1 181 ? 24.526 10.040 -13.932 1.00 56.53 181 PHE A O 1
ATOM 1534 N N . GLN A 1 182 ? 24.782 10.660 -16.065 1.00 54.72 182 GLN A N 1
ATOM 1535 C CA . GLN A 1 182 ? 25.874 11.609 -15.798 1.00 54.72 182 GLN A CA 1
ATOM 1536 C C . GLN A 1 182 ? 25.450 12.838 -14.974 1.00 54.72 182 GLN A C 1
ATOM 1538 O O . GLN A 1 182 ? 26.304 13.568 -14.482 1.00 54.72 182 GLN A O 1
ATOM 1543 N N . ARG A 1 183 ? 24.144 13.068 -14.779 1.00 53.72 183 ARG A N 1
ATOM 1544 C CA . ARG A 1 183 ? 23.624 14.192 -13.981 1.00 53.72 183 ARG A CA 1
ATOM 1545 C C . ARG A 1 183 ? 23.801 14.024 -12.465 1.00 53.72 183 ARG A C 1
ATOM 1547 O O . ARG A 1 183 ? 23.568 14.983 -11.734 1.00 53.72 183 ARG A O 1
ATOM 1554 N N . THR A 1 184 ? 24.194 12.847 -11.966 1.00 54.72 184 THR A N 1
ATOM 1555 C CA . THR A 1 184 ? 24.347 12.602 -10.518 1.00 54.72 184 THR A CA 1
ATOM 1556 C C . THR A 1 184 ? 25.572 11.727 -10.219 1.00 54.72 184 THR A C 1
ATOM 1558 O O . THR A 1 184 ? 25.514 10.501 -10.278 1.00 54.72 184 THR A O 1
ATOM 1561 N N . THR A 1 185 ? 26.692 12.366 -9.867 1.00 54.34 185 THR A N 1
ATOM 1562 C CA . THR A 1 185 ? 28.041 11.764 -9.791 1.00 54.34 185 THR A CA 1
ATOM 1563 C C . THR A 1 185 ? 28.170 10.603 -8.795 1.00 54.34 185 THR A C 1
ATOM 1565 O O . THR A 1 185 ? 28.673 9.544 -9.156 1.00 54.34 185 THR A O 1
ATOM 1568 N N . TYR A 1 186 ? 27.654 10.749 -7.569 1.00 58.34 186 TYR A N 1
ATOM 1569 C CA . TYR A 1 186 ? 27.761 9.723 -6.513 1.00 58.34 186 TYR A CA 1
ATOM 1570 C C . TYR A 1 186 ? 27.044 8.407 -6.873 1.00 58.34 186 TYR A C 1
ATOM 1572 O O . TYR A 1 186 ? 27.546 7.312 -6.624 1.00 58.34 186 TYR A O 1
ATOM 1580 N N . LYS A 1 187 ? 25.868 8.502 -7.498 1.00 56.50 187 LYS A N 1
ATOM 1581 C CA . LYS A 1 187 ? 25.057 7.328 -7.846 1.00 56.50 187 LYS A CA 1
ATOM 1582 C C . LYS A 1 187 ? 25.592 6.596 -9.076 1.00 56.50 187 LYS A C 1
ATOM 1584 O O . LYS A 1 187 ? 25.527 5.369 -9.148 1.00 56.50 187 LYS A O 1
ATOM 1589 N N . TYR A 1 188 ? 26.162 7.344 -10.019 1.00 65.75 188 TYR A N 1
ATOM 1590 C CA . TYR A 1 188 ? 26.796 6.799 -11.214 1.00 65.75 188 TYR A CA 1
ATOM 1591 C C . TYR A 1 188 ? 27.988 5.892 -10.877 1.00 65.75 188 TYR A C 1
ATOM 1593 O O . TYR A 1 188 ? 28.134 4.831 -11.482 1.00 65.75 188 TYR A O 1
ATOM 1601 N N . GLU A 1 189 ? 28.798 6.247 -9.876 1.00 66.62 189 GLU A N 1
ATOM 1602 C CA . GLU A 1 189 ? 29.933 5.420 -9.442 1.00 66.62 189 GLU A CA 1
ATOM 1603 C C . GLU A 1 189 ? 29.498 4.058 -8.882 1.00 66.62 189 GLU A C 1
ATOM 1605 O O . GLU A 1 189 ? 30.089 3.032 -9.233 1.00 66.62 189 GLU A O 1
ATOM 1610 N N . MET A 1 190 ? 28.431 4.011 -8.070 1.00 67.00 190 MET A N 1
ATOM 1611 C CA . MET A 1 190 ? 27.904 2.741 -7.548 1.00 67.00 190 MET A CA 1
ATOM 1612 C C . MET A 1 190 ? 27.364 1.840 -8.664 1.00 67.00 190 MET A C 1
ATOM 1614 O O . MET A 1 190 ? 27.687 0.649 -8.701 1.00 67.00 190 MET A O 1
ATOM 1618 N N . ILE A 1 191 ? 26.600 2.406 -9.603 1.00 69.44 191 ILE A N 1
ATOM 1619 C CA . ILE A 1 191 ? 26.068 1.673 -10.763 1.00 69.44 191 ILE A CA 1
ATOM 1620 C C . ILE A 1 191 ? 27.208 1.178 -11.656 1.00 69.44 191 ILE A C 1
ATOM 1622 O O . ILE A 1 191 ? 27.172 0.045 -12.131 1.00 69.44 191 ILE A O 1
ATOM 1626 N N . ASN A 1 192 ? 28.251 1.985 -11.863 1.00 74.00 192 ASN A N 1
ATOM 1627 C CA . ASN A 1 192 ? 29.392 1.591 -12.682 1.00 74.00 192 ASN A CA 1
ATOM 1628 C C . ASN A 1 192 ? 30.199 0.451 -12.032 1.00 74.00 192 ASN A C 1
ATOM 1630 O O . ASN A 1 192 ? 30.628 -0.471 -12.721 1.00 74.00 192 ASN A O 1
ATOM 1634 N N . LYS A 1 193 ? 30.323 0.440 -10.699 1.00 77.62 193 LYS A N 1
ATOM 1635 C CA . LYS A 1 193 ? 30.938 -0.680 -9.972 1.00 77.62 193 LYS A CA 1
ATOM 1636 C C . LYS A 1 193 ? 30.123 -1.971 -10.108 1.00 77.62 193 LYS A C 1
ATOM 1638 O O . LYS A 1 193 ? 30.692 -3.028 -10.377 1.00 77.62 193 LYS A O 1
ATOM 1643 N N . GLN A 1 194 ? 28.796 -1.889 -9.980 1.00 74.25 194 GLN A N 1
ATOM 1644 C CA . GLN A 1 194 ? 27.903 -3.030 -10.227 1.00 74.25 194 GLN A CA 1
ATOM 1645 C C . GLN A 1 194 ? 27.973 -3.501 -11.687 1.00 74.25 194 GLN A C 1
ATOM 1647 O O . GLN A 1 194 ? 27.974 -4.700 -11.951 1.00 74.25 194 GLN A O 1
ATOM 1652 N N . ASN A 1 195 ? 28.097 -2.575 -12.639 1.00 79.19 195 ASN A N 1
ATOM 1653 C CA . ASN A 1 195 ? 28.268 -2.872 -14.058 1.00 79.19 195 ASN A CA 1
ATOM 1654 C C . ASN A 1 195 ? 29.523 -3.721 -14.322 1.00 79.19 195 ASN A C 1
ATOM 1656 O O . ASN A 1 195 ? 29.466 -4.725 -15.034 1.00 79.19 195 ASN A O 1
ATOM 1660 N N . GLU A 1 196 ? 30.652 -3.383 -13.701 1.00 79.62 196 GLU A N 1
ATOM 1661 C CA . GLU A 1 196 ? 31.879 -4.181 -13.812 1.00 79.62 196 GLU A CA 1
ATOM 1662 C C . GLU A 1 196 ? 31.743 -5.564 -13.169 1.00 79.62 196 GLU A C 1
ATOM 1664 O O . GLU A 1 196 ? 32.171 -6.565 -13.749 1.00 79.62 196 GLU A O 1
ATOM 1669 N N . GLN A 1 197 ? 31.077 -5.651 -12.014 1.00 77.94 197 GLN A N 1
ATOM 1670 C CA . GLN A 1 197 ? 30.775 -6.934 -11.375 1.00 77.94 197 GLN A CA 1
ATOM 1671 C C . GLN A 1 197 ? 29.892 -7.821 -12.266 1.00 77.94 197 GLN A C 1
ATOM 1673 O O . GLN A 1 197 ? 30.163 -9.016 -12.394 1.00 77.94 197 GLN A O 1
ATOM 1678 N N . MET A 1 198 ? 28.890 -7.246 -12.941 1.00 80.00 198 MET A N 1
ATOM 1679 C CA . MET A 1 198 ? 28.037 -7.967 -13.895 1.00 80.00 198 MET A CA 1
ATOM 1680 C C . MET A 1 198 ? 28.822 -8.516 -15.085 1.00 80.00 198 MET A C 1
ATOM 1682 O O . MET A 1 198 ? 28.618 -9.670 -15.454 1.00 80.00 198 MET A O 1
ATOM 1686 N N . HIS A 1 199 ? 29.754 -7.743 -15.652 1.00 79.12 199 HIS A N 1
ATOM 1687 C CA . HIS A 1 199 ? 30.634 -8.237 -16.717 1.00 79.12 199 HIS A CA 1
ATOM 1688 C C . HIS A 1 199 ? 31.497 -9.412 -16.238 1.00 79.12 199 HIS A C 1
ATOM 1690 O O . HIS A 1 199 ? 31.622 -10.410 -16.945 1.00 79.12 199 HIS A O 1
ATOM 1696 N N . GLY A 1 200 ? 32.044 -9.337 -15.021 1.00 79.69 200 GLY A N 1
ATOM 1697 C CA . GLY A 1 200 ? 32.803 -10.441 -14.429 1.00 79.69 200 GLY A CA 1
ATOM 1698 C C . GLY A 1 200 ? 31.966 -11.714 -14.245 1.00 79.69 200 GLY A C 1
ATOM 1699 O O . GLY A 1 200 ? 32.407 -12.804 -14.607 1.00 79.69 200 GLY A O 1
ATOM 1700 N N . LEU A 1 201 ? 30.736 -11.584 -13.738 1.00 79.06 201 LEU A N 1
ATOM 1701 C CA . LEU A 1 201 ? 29.809 -12.710 -13.573 1.00 79.06 201 LEU A CA 1
ATOM 1702 C C . LEU A 1 201 ? 29.365 -13.300 -14.920 1.00 79.06 201 LEU A C 1
ATOM 1704 O O . LEU A 1 201 ? 29.295 -14.522 -15.066 1.00 79.06 201 LEU A O 1
ATOM 1708 N N . LEU A 1 202 ? 29.132 -12.451 -15.923 1.00 81.00 202 LEU A N 1
ATOM 1709 C CA . LEU A 1 202 ? 28.802 -12.871 -17.283 1.00 81.00 202 LEU A CA 1
ATOM 1710 C C . LEU A 1 202 ? 29.965 -13.624 -17.950 1.00 81.00 202 LEU A C 1
ATOM 1712 O O . LEU A 1 202 ? 29.731 -14.644 -18.595 1.00 81.00 202 LEU A O 1
ATOM 1716 N N . ALA A 1 203 ? 31.213 -13.182 -17.752 1.00 77.56 203 ALA A N 1
ATOM 1717 C CA . ALA A 1 203 ? 32.406 -13.884 -18.237 1.00 77.56 203 ALA A CA 1
ATOM 1718 C C . ALA A 1 203 ? 32.503 -15.311 -17.675 1.00 77.56 203 ALA A C 1
ATOM 1720 O O . ALA A 1 203 ? 32.788 -16.259 -18.413 1.00 77.56 203 ALA A O 1
ATOM 1721 N N . ILE A 1 204 ? 32.224 -15.480 -16.377 1.00 76.50 204 ILE A N 1
ATOM 1722 C CA . ILE A 1 204 ? 32.204 -16.795 -15.723 1.00 76.50 204 ILE A CA 1
ATOM 1723 C C . ILE A 1 204 ? 31.081 -17.660 -16.313 1.00 76.50 204 ILE A C 1
ATOM 1725 O O . ILE A 1 204 ? 31.321 -18.808 -16.687 1.00 76.50 204 ILE A O 1
ATOM 1729 N N . ALA A 1 205 ? 29.877 -17.098 -16.460 1.00 78.06 205 ALA A N 1
ATOM 1730 C CA . ALA A 1 205 ? 28.722 -17.800 -17.017 1.00 78.06 205 ALA A CA 1
ATOM 1731 C C . ALA A 1 205 ? 28.963 -18.281 -18.459 1.00 78.06 205 ALA A C 1
ATOM 1733 O O . ALA A 1 205 ? 28.680 -19.435 -18.778 1.00 78.06 205 ALA A O 1
ATOM 1734 N N . LEU A 1 206 ? 29.543 -17.425 -19.309 1.00 75.38 206 LEU A N 1
ATOM 1735 C CA . LEU A 1 206 ? 29.865 -17.735 -20.707 1.00 75.38 206 LEU A CA 1
ATOM 1736 C C . LEU A 1 206 ? 31.004 -18.745 -20.854 1.00 75.38 206 LEU A C 1
ATOM 1738 O O . LEU A 1 206 ? 31.037 -19.494 -21.828 1.00 75.38 206 LEU A O 1
ATOM 1742 N N . THR A 1 207 ? 31.925 -18.791 -19.888 1.00 72.44 207 THR A N 1
ATOM 1743 C CA . THR A 1 207 ? 32.992 -19.802 -19.866 1.00 72.44 207 THR A CA 1
ATOM 1744 C C . THR A 1 207 ? 32.435 -21.196 -19.566 1.00 72.44 207 THR A C 1
ATOM 1746 O O . THR A 1 207 ? 32.929 -22.177 -20.115 1.00 72.44 207 THR A O 1
ATOM 1749 N N . MET A 1 208 ? 31.390 -21.295 -18.735 1.00 72.38 208 MET A N 1
ATOM 1750 C CA . MET A 1 208 ? 30.714 -22.565 -18.436 1.00 72.38 208 MET A CA 1
ATOM 1751 C C . MET A 1 208 ? 29.701 -22.973 -19.514 1.00 72.38 208 MET A C 1
ATOM 1753 O O . MET A 1 208 ? 29.543 -24.164 -19.778 1.00 72.38 208 MET A O 1
ATOM 1757 N N . TYR A 1 209 ? 29.021 -22.004 -20.136 1.00 73.19 209 TYR A N 1
ATOM 1758 C CA . TYR A 1 209 ? 28.058 -22.238 -21.211 1.00 73.19 209 TYR A CA 1
ATOM 1759 C C . TYR A 1 209 ? 28.252 -21.226 -22.358 1.00 73.19 209 TYR A C 1
ATOM 1761 O O . TYR A 1 209 ? 27.777 -20.089 -22.258 1.00 73.19 209 TYR A O 1
ATOM 1769 N N . PRO A 1 210 ? 28.923 -21.609 -23.462 1.00 72.31 210 PRO A N 1
ATOM 1770 C CA . PRO A 1 210 ? 29.155 -20.707 -24.582 1.00 72.31 210 PRO A CA 1
ATOM 1771 C C . PRO A 1 210 ? 27.838 -20.432 -25.315 1.00 72.31 210 PRO A C 1
ATOM 1773 O O . PRO A 1 210 ? 27.277 -21.294 -25.991 1.00 72.31 210 PRO A O 1
ATOM 1776 N N . MET A 1 211 ? 27.344 -19.203 -25.185 1.00 73.56 211 MET A N 1
ATOM 1777 C CA . MET A 1 211 ? 26.135 -18.723 -25.848 1.00 73.56 211 MET A CA 1
ATOM 1778 C C . MET A 1 211 ? 26.459 -17.482 -26.678 1.00 73.56 211 MET A C 1
ATOM 1780 O O . MET A 1 211 ? 27.259 -16.645 -26.263 1.00 73.56 211 MET A O 1
ATOM 1784 N N . ARG A 1 212 ? 25.826 -17.344 -27.851 1.00 65.44 212 ARG A N 1
ATOM 1785 C CA . ARG A 1 212 ? 25.931 -16.115 -28.648 1.00 65.44 212 ARG A CA 1
ATOM 1786 C C . ARG A 1 212 ? 25.268 -14.965 -27.888 1.00 65.44 212 ARG A C 1
ATOM 1788 O O . ARG A 1 212 ? 24.078 -15.032 -27.587 1.00 65.44 212 ARG A O 1
ATOM 1795 N N . ILE A 1 213 ? 26.055 -13.940 -27.592 1.00 74.12 213 ILE A N 1
ATOM 1796 C CA . ILE A 1 213 ? 25.620 -12.666 -27.013 1.00 74.12 213 ILE A CA 1
ATOM 1797 C C . ILE A 1 213 ? 25.828 -11.544 -28.034 1.00 74.12 213 ILE A C 1
ATOM 1799 O O . ILE A 1 213 ? 26.490 -11.747 -29.050 1.00 74.12 213 ILE A O 1
ATOM 1803 N N . ASP A 1 214 ? 25.253 -10.374 -27.762 1.00 75.62 214 ASP A N 1
ATOM 1804 C CA . ASP A 1 214 ? 25.420 -9.173 -28.585 1.00 75.62 214 ASP A CA 1
ATOM 1805 C C . ASP A 1 214 ? 26.909 -8.821 -28.780 1.00 75.62 214 ASP A C 1
ATOM 1807 O O . ASP A 1 214 ? 27.686 -8.838 -27.817 1.00 75.62 214 ASP A O 1
ATOM 1811 N N . GLU A 1 215 ? 27.316 -8.506 -30.017 1.00 72.44 215 GLU A N 1
ATOM 1812 C CA . GLU A 1 215 ? 28.724 -8.257 -30.363 1.00 72.44 215 GLU A CA 1
ATOM 1813 C C . GLU A 1 215 ? 29.330 -7.073 -29.601 1.00 72.44 215 GLU A C 1
ATOM 1815 O O . GLU A 1 215 ? 30.527 -7.091 -29.291 1.00 72.44 215 GLU A O 1
ATOM 1820 N N . SER A 1 216 ? 28.521 -6.070 -29.236 1.00 74.00 216 SER A N 1
ATOM 1821 C CA . SER A 1 216 ? 29.004 -4.915 -28.475 1.00 74.00 216 SER A CA 1
ATOM 1822 C C . SER A 1 216 ? 29.443 -5.320 -27.067 1.00 74.00 216 SER A C 1
ATOM 1824 O O . SER A 1 216 ? 30.524 -4.933 -26.613 1.00 74.00 216 SER A O 1
ATOM 1826 N N . ILE A 1 217 ? 28.651 -6.168 -26.402 1.00 76.06 217 ILE A N 1
ATOM 1827 C CA . ILE A 1 217 ? 28.995 -6.709 -25.080 1.00 76.06 217 ILE A CA 1
ATOM 1828 C C . ILE A 1 217 ? 30.141 -7.705 -25.204 1.00 76.06 217 ILE A C 1
ATOM 1830 O O . ILE A 1 217 ? 31.052 -7.688 -24.380 1.00 76.06 217 ILE A O 1
ATOM 1834 N N . HIS A 1 218 ? 30.133 -8.555 -26.233 1.00 75.75 218 HIS A N 1
ATOM 1835 C CA . HIS A 1 218 ? 31.191 -9.541 -26.442 1.00 75.75 218 HIS A CA 1
ATOM 1836 C C . HIS A 1 218 ? 32.563 -8.878 -26.623 1.00 75.75 218 HIS A C 1
ATOM 1838 O O . HIS A 1 218 ? 33.557 -9.345 -26.067 1.00 75.75 218 HIS A O 1
ATOM 1844 N N . THR A 1 219 ? 32.615 -7.758 -27.347 1.00 75.69 219 THR A N 1
ATOM 1845 C CA . THR A 1 219 ? 33.844 -6.979 -27.548 1.00 75.69 219 THR A CA 1
ATOM 1846 C C . THR A 1 219 ? 34.331 -6.365 -26.232 1.00 75.69 219 THR A C 1
ATOM 1848 O O . THR A 1 219 ? 35.476 -6.596 -25.851 1.00 75.69 219 THR A O 1
ATOM 1851 N N . GLN A 1 220 ? 33.451 -5.705 -25.466 1.00 75.12 220 GLN A N 1
ATOM 1852 C CA . GLN A 1 220 ? 33.797 -5.135 -24.150 1.00 75.12 220 GLN A CA 1
ATOM 1853 C C . GLN A 1 220 ? 34.243 -6.204 -23.140 1.00 75.12 220 GLN A C 1
ATOM 1855 O O . GLN A 1 220 ? 35.168 -5.997 -22.351 1.00 75.12 220 GLN A O 1
ATOM 1860 N N . LEU A 1 221 ? 33.596 -7.370 -23.166 1.00 74.81 221 LEU A N 1
ATOM 1861 C CA . LEU A 1 221 ? 33.933 -8.502 -22.311 1.00 74.81 221 LEU A CA 1
ATOM 1862 C C . LEU A 1 221 ? 35.303 -9.085 -22.671 1.00 74.81 221 LEU A C 1
ATOM 1864 O O . LEU A 1 221 ? 36.096 -9.383 -21.777 1.00 74.81 221 LEU A O 1
ATOM 1868 N N . ARG A 1 222 ? 35.597 -9.216 -23.970 1.00 73.69 222 ARG A N 1
ATOM 1869 C CA . ARG A 1 222 ? 36.881 -9.717 -24.471 1.00 73.69 222 ARG A CA 1
ATOM 1870 C C . ARG A 1 222 ? 38.025 -8.761 -24.143 1.00 73.69 222 ARG A C 1
ATOM 1872 O O . ARG A 1 222 ? 39.076 -9.232 -23.722 1.00 73.69 222 ARG A O 1
ATOM 1879 N N . GLU A 1 223 ? 37.808 -7.455 -24.274 1.00 76.19 223 GLU A N 1
ATOM 1880 C CA . GLU A 1 223 ? 38.797 -6.428 -23.921 1.00 76.19 223 GLU A CA 1
ATOM 1881 C C . GLU A 1 223 ? 39.116 -6.413 -22.419 1.00 76.19 223 GLU A C 1
ATOM 1883 O O . GLU A 1 223 ? 40.281 -6.323 -22.043 1.00 76.19 223 GLU A O 1
ATOM 1888 N N . LYS A 1 224 ? 38.104 -6.535 -21.544 1.00 74.06 224 LYS A N 1
ATOM 1889 C CA . LYS A 1 224 ? 38.306 -6.447 -20.084 1.00 74.06 224 LYS A CA 1
ATOM 1890 C C . LYS A 1 224 ? 38.666 -7.771 -19.402 1.00 74.06 224 LYS A C 1
ATOM 1892 O O . LYS A 1 224 ? 39.393 -7.771 -18.408 1.00 74.06 224 LYS A O 1
ATOM 1897 N N . TYR A 1 225 ? 38.127 -8.894 -19.874 1.00 71.56 225 TYR A N 1
ATOM 1898 C CA . TYR A 1 225 ? 38.202 -10.189 -19.182 1.00 71.56 225 TYR A CA 1
ATOM 1899 C C . TYR A 1 225 ? 38.686 -11.345 -20.070 1.00 71.56 225 TYR A C 1
ATOM 1901 O O . TYR A 1 225 ? 38.742 -12.477 -19.585 1.00 71.56 225 TYR A O 1
ATOM 1909 N N . GLY A 1 226 ? 39.088 -11.093 -21.321 1.00 70.00 226 GLY A N 1
ATOM 1910 C CA . GLY A 1 226 ? 39.505 -12.130 -22.275 1.00 70.00 226 GLY A CA 1
ATOM 1911 C C . GLY A 1 226 ? 40.602 -13.058 -21.745 1.00 70.00 226 GLY A C 1
ATOM 1912 O O . GLY A 1 226 ? 40.449 -14.278 -21.796 1.00 70.00 226 GLY A O 1
ATOM 1913 N N . ASP A 1 227 ? 41.654 -12.504 -21.135 1.00 69.94 227 ASP A N 1
ATOM 1914 C CA . ASP A 1 227 ? 42.746 -13.304 -20.561 1.00 69.94 227 ASP A CA 1
ATOM 1915 C C . ASP A 1 227 ? 42.285 -14.163 -19.378 1.00 69.94 227 ASP A C 1
ATOM 1917 O O . ASP A 1 227 ? 42.686 -15.321 -19.241 1.00 69.94 227 ASP A O 1
ATOM 1921 N N . LYS A 1 228 ? 41.391 -13.635 -18.532 1.00 69.62 228 LYS A N 1
ATOM 1922 C CA . LYS A 1 228 ? 40.834 -14.373 -17.387 1.00 69.62 228 LYS A CA 1
ATOM 1923 C C . LYS A 1 228 ? 39.918 -15.506 -17.847 1.00 69.62 228 LYS A C 1
ATOM 1925 O O . LYS A 1 228 ? 40.022 -16.604 -17.308 1.00 69.62 228 LYS A O 1
ATOM 1930 N N . MET A 1 229 ? 39.098 -15.284 -18.874 1.00 65.62 229 MET A N 1
ATOM 1931 C CA . MET A 1 229 ? 38.269 -16.332 -19.486 1.00 65.62 229 MET A CA 1
ATOM 1932 C C . MET A 1 229 ? 39.132 -17.448 -20.085 1.00 65.62 229 MET A C 1
ATOM 1934 O O . MET A 1 229 ? 38.861 -18.630 -19.868 1.00 65.62 229 MET A O 1
ATOM 1938 N N . LEU A 1 230 ? 40.229 -17.090 -20.762 1.00 67.12 230 LEU A N 1
ATOM 1939 C CA . LEU A 1 230 ? 41.157 -18.063 -21.341 1.00 67.12 230 LEU A CA 1
ATOM 1940 C C . LEU A 1 230 ? 41.886 -18.887 -20.264 1.00 67.12 230 LEU A C 1
ATOM 1942 O O . LEU A 1 230 ? 42.114 -20.086 -20.436 1.00 67.12 230 LEU A O 1
ATOM 1946 N N . ARG A 1 231 ? 42.238 -18.263 -19.130 1.00 67.94 231 ARG A N 1
ATOM 1947 C CA . ARG A 1 231 ? 42.821 -18.951 -17.961 1.00 67.94 231 ARG A CA 1
ATOM 1948 C C . ARG A 1 231 ? 41.811 -19.872 -17.272 1.00 67.94 231 ARG A C 1
ATOM 1950 O O . ARG A 1 231 ? 42.185 -20.982 -16.895 1.00 67.94 231 ARG A O 1
ATOM 1957 N N . MET A 1 232 ? 40.547 -19.452 -17.174 1.00 64.25 232 MET A N 1
ATOM 1958 C CA . MET A 1 232 ? 39.449 -20.264 -16.632 1.00 64.25 232 MET A CA 1
ATOM 1959 C C . MET A 1 232 ? 39.155 -21.494 -17.505 1.00 64.25 232 MET A C 1
ATOM 1961 O O . MET A 1 232 ? 38.953 -22.575 -16.960 1.00 64.25 232 MET A O 1
ATOM 1965 N N . GLN A 1 233 ? 39.229 -21.376 -18.837 1.00 63.53 233 GLN A N 1
ATOM 1966 C CA . GLN A 1 233 ? 39.112 -22.524 -19.753 1.00 63.53 233 GLN A CA 1
ATOM 1967 C C . GLN A 1 233 ? 40.289 -23.502 -19.648 1.00 63.53 233 GLN A C 1
ATOM 1969 O O . GLN A 1 233 ? 40.107 -24.709 -19.780 1.00 63.53 233 GLN A O 1
ATOM 1974 N N . LYS A 1 234 ? 41.501 -22.997 -19.392 1.00 64.88 234 LYS A N 1
ATOM 1975 C CA . LYS A 1 234 ? 42.717 -23.820 -19.256 1.00 64.88 234 LYS A CA 1
ATOM 1976 C C . LYS A 1 234 ? 42.888 -24.453 -17.868 1.00 64.88 234 LYS A C 1
ATOM 1978 O O . LYS A 1 234 ? 43.907 -25.094 -17.630 1.00 64.88 234 LYS A O 1
ATOM 1983 N N . GLY A 1 235 ? 41.936 -24.265 -16.949 1.00 56.94 235 GLY A N 1
ATOM 1984 C CA . GLY A 1 235 ? 41.935 -24.905 -15.628 1.00 56.94 235 GLY A CA 1
ATOM 1985 C C . GLY A 1 235 ? 43.089 -24.501 -14.700 1.00 56.94 235 GLY A C 1
ATOM 1986 O O . GLY A 1 235 ? 43.314 -25.168 -13.692 1.00 56.94 235 GLY A O 1
ATOM 1987 N N . LYS A 1 236 ? 43.831 -23.425 -15.004 1.00 44.94 236 LYS A N 1
ATOM 1988 C CA . LYS A 1 236 ? 44.934 -22.965 -14.148 1.00 44.94 236 LYS A CA 1
ATOM 1989 C C . LYS A 1 236 ? 44.372 -22.237 -12.926 1.00 44.94 236 LYS A C 1
ATOM 1991 O O . LYS A 1 236 ? 44.025 -21.061 -13.019 1.00 44.94 236 LYS A O 1
ATOM 1996 N N . ARG A 1 237 ? 44.294 -22.945 -11.797 1.00 45.56 237 ARG A N 1
ATOM 1997 C CA . ARG A 1 237 ? 44.233 -22.333 -10.463 1.00 45.56 237 ARG A CA 1
ATOM 1998 C C . ARG A 1 237 ? 45.612 -21.735 -10.173 1.00 45.56 237 ARG A C 1
ATOM 2000 O O . ARG A 1 237 ? 46.605 -22.441 -10.337 1.00 45.56 237 ARG A O 1
ATOM 2007 N N . GLU A 1 238 ? 45.666 -20.441 -9.862 1.00 40.50 238 GLU A N 1
ATOM 2008 C CA . GLU A 1 238 ? 46.785 -19.916 -9.064 1.00 40.50 238 GLU A CA 1
ATOM 2009 C C . GLU A 1 238 ? 46.746 -20.560 -7.677 1.00 40.50 238 GLU A C 1
ATOM 2011 O O . GLU A 1 238 ? 45.616 -20.792 -7.178 1.00 40.50 238 GLU A O 1
#

Organism: Aquarana catesbeiana (NCBI:txid8400)

Foldseek 3Di:
DPDPPPPPVVPPPPVVVLVVLLVVLVCQQPPPDPGDDPVNLQVNQVSVVVVLCLCLVPPDNRPDPDDPVVVVVSLVVVVVSLVVVVVVVVPPPPDDPVVVVVCVVCVPRSDPVVNVVSVVSCVVVVCVVVVVVVVCVVDLLNVLVVLLVVLVVCVVVVVLVVSLVSLLVNLVVCVVCVVVPPVDPVSVVVSVVSNVVSLVSNLVSCLVPPDDGDPVSVVVSCVPCVVVSVCVNVVDDD